Protein AF-A0A063YXI1-F1 (afdb_monomer)

Mean predicted aligned error: 5.81 Å

Radius of gyration: 19.7 Å; Cα contacts (8 Å, |Δi|>4): 242; chains: 1; bounding box: 47×32×58 Å

Nearest PDB structures (foldseek):
  7q4o-assembly1_A  TM=4.398E-01  e=2.517E-01  Homo sapiens
  2bnx-assembly1_A  TM=3.969E-01  e=1.218E-01  Mus musculus
  7abh-assembly1_u  TM=4.533E-01  e=1.076E+00  Homo sapiens
  2ix3-assembly1_B  TM=3.726E-01  e=2.667E+00  Saccharomyces cerevisiae
  7wu0-assembly1_w  TM=3.226E-01  e=6.611E+00  Homo sapiens

Structure (mmCIF, N/CA/C/O backbone):
data_AF-A0A063YXI1-F1
#
_entry.id   AF-A0A063YXI1-F1
#
loop_
_atom_site.group_PDB
_atom_site.id
_atom_site.type_symbol
_atom_site.label_atom_id
_atom_site.label_alt_id
_atom_site.label_comp_id
_atom_site.label_asym_id
_atom_site.label_entity_id
_atom_site.label_seq_id
_atom_site.pdbx_PDB_ins_code
_atom_site.Cartn_x
_atom_site.Cartn_y
_atom_site.Cartn_z
_atom_site.occupancy
_atom_site.B_iso_or_equiv
_atom_site.auth_seq_id
_atom_site.auth_comp_id
_atom_site.auth_asym_id
_atom_site.auth_atom_id
_atom_site.pdbx_PDB_model_num
ATOM 1 N N . MET A 1 1 ? 16.625 2.548 11.119 1.00 35.16 1 MET A N 1
ATOM 2 C CA . MET A 1 1 ? 16.055 2.754 12.471 1.00 35.16 1 MET A CA 1
ATOM 3 C C . MET A 1 1 ? 14.623 2.236 12.413 1.00 35.16 1 MET A C 1
ATOM 5 O O . MET A 1 1 ? 13.884 2.772 11.607 1.00 35.16 1 MET A O 1
ATOM 9 N N . ASP A 1 2 ? 14.167 1.155 13.047 1.00 35.56 2 ASP A N 1
ATOM 10 C CA . ASP A 1 2 ? 14.637 0.363 14.192 1.00 35.56 2 ASP A CA 1
ATOM 11 C C . ASP A 1 2 ? 14.688 -1.131 13.836 1.00 35.56 2 ASP A C 1
ATOM 13 O O . ASP A 1 2 ? 13.740 -1.691 13.283 1.00 35.56 2 ASP A O 1
ATOM 17 N N . PHE A 1 3 ? 15.815 -1.774 14.145 1.00 38.94 3 PHE A N 1
ATOM 18 C CA . PHE A 1 3 ? 16.173 -3.100 13.629 1.00 38.94 3 PHE A CA 1
ATOM 19 C C . PHE A 1 3 ? 15.456 -4.265 14.345 1.00 38.94 3 PHE A C 1
ATOM 21 O O . PHE A 1 3 ? 15.459 -5.369 13.818 1.00 38.94 3 PHE A O 1
ATOM 28 N N . LEU A 1 4 ? 14.805 -4.042 15.498 1.00 49.66 4 LEU A N 1
ATOM 29 C CA . LEU A 1 4 ? 14.153 -5.084 16.317 1.00 49.66 4 LEU A CA 1
ATOM 30 C C . LEU A 1 4 ? 13.033 -4.528 17.232 1.00 49.66 4 LEU A C 1
ATOM 32 O O . LEU A 1 4 ? 12.892 -4.950 18.377 1.00 49.66 4 LEU A O 1
ATOM 36 N N . GLU A 1 5 ? 12.244 -3.541 16.802 1.00 67.62 5 GLU A N 1
ATOM 37 C CA . GLU A 1 5 ? 11.140 -3.075 17.659 1.00 67.62 5 GLU A CA 1
ATOM 38 C C . GLU A 1 5 ? 9.990 -4.099 17.644 1.00 67.62 5 GLU A C 1
ATOM 40 O O . GLU A 1 5 ? 9.325 -4.278 16.620 1.00 67.62 5 GLU A O 1
ATOM 45 N N . GLY A 1 6 ? 9.771 -4.786 18.770 1.00 79.25 6 GLY A N 1
ATOM 46 C CA . GLY A 1 6 ? 8.663 -5.731 18.943 1.00 79.25 6 GLY A CA 1
ATOM 47 C C . GLY A 1 6 ? 7.288 -5.059 18.824 1.00 79.25 6 GLY A C 1
ATOM 48 O O . GLY A 1 6 ? 7.159 -3.856 19.067 1.00 79.25 6 GLY A O 1
ATOM 49 N N . LYS A 1 7 ? 6.252 -5.840 18.470 1.00 83.19 7 LYS A N 1
ATOM 50 C CA . LYS A 1 7 ? 4.870 -5.345 18.270 1.00 83.19 7 LYS A CA 1
ATOM 51 C C . LYS A 1 7 ? 4.359 -4.530 19.466 1.00 83.19 7 LYS A C 1
ATOM 53 O O . LYS A 1 7 ? 3.758 -3.480 19.275 1.00 83.19 7 LYS A O 1
ATOM 58 N N .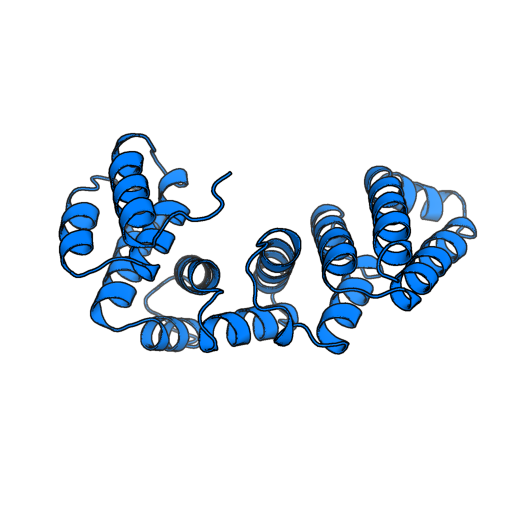 GLU A 1 8 ? 4.674 -4.952 20.689 1.00 85.00 8 GLU A N 1
ATOM 59 C CA . GLU A 1 8 ? 4.268 -4.250 21.913 1.00 85.00 8 GLU A CA 1
ATOM 60 C C . GLU A 1 8 ? 4.888 -2.845 22.035 1.00 85.00 8 GLU A C 1
ATOM 62 O O . GLU A 1 8 ? 4.199 -1.875 22.358 1.00 85.00 8 GLU A O 1
ATOM 67 N N . THR A 1 9 ? 6.184 -2.704 21.744 1.00 87.38 9 THR A N 1
ATOM 68 C CA . THR A 1 9 ? 6.875 -1.406 21.790 1.00 87.38 9 THR A CA 1
ATOM 69 C C . THR A 1 9 ? 6.345 -0.472 20.703 1.00 87.38 9 THR A C 1
ATOM 71 O O . THR A 1 9 ? 6.054 0.694 20.987 1.00 87.38 9 THR A O 1
ATOM 74 N N . GLN A 1 10 ? 6.109 -1.003 19.496 1.00 87.38 10 GLN A N 1
ATOM 75 C CA . GLN A 1 10 ? 5.476 -0.252 18.411 1.00 87.38 10 GLN A CA 1
ATOM 76 C C . GLN A 1 10 ? 4.080 0.236 18.810 1.00 87.38 10 GLN A C 1
ATOM 78 O O . GLN A 1 10 ? 3.786 1.420 18.642 1.00 87.38 10 GLN A O 1
ATOM 83 N N . LEU A 1 11 ? 3.251 -0.634 19.393 1.00 89.12 11 LEU A N 1
ATOM 84 C CA . LEU A 1 11 ? 1.906 -0.295 19.859 1.00 89.12 11 LEU A CA 1
ATOM 85 C C . LEU A 1 11 ? 1.943 0.836 20.893 1.00 89.12 11 LEU A C 1
ATOM 87 O O . LEU A 1 11 ? 1.285 1.861 20.712 1.00 89.12 11 LEU A O 1
ATOM 91 N N . LYS A 1 12 ? 2.784 0.707 21.929 1.00 89.75 12 LYS A N 1
ATOM 92 C CA . LYS A 1 12 ? 2.980 1.749 22.954 1.00 89.75 12 LYS A CA 1
ATOM 93 C C . LYS A 1 12 ? 3.406 3.083 22.337 1.00 89.75 12 LYS A C 1
ATOM 95 O O . LYS A 1 12 ? 2.897 4.140 22.715 1.00 89.75 12 LYS A O 1
ATOM 100 N N . ARG A 1 13 ? 4.322 3.053 21.364 1.00 90.38 13 ARG A N 1
ATOM 101 C CA . ARG A 1 13 ? 4.784 4.253 20.657 1.00 90.38 13 ARG A CA 1
ATOM 102 C C . ARG A 1 13 ? 3.666 4.901 19.842 1.00 90.38 13 ARG A C 1
ATOM 104 O O . ARG A 1 13 ? 3.534 6.122 19.901 1.00 90.38 13 ARG A O 1
ATOM 111 N N . LYS A 1 14 ? 2.878 4.111 19.108 1.00 91.81 14 LYS A N 1
ATOM 112 C CA . LYS A 1 14 ? 1.755 4.602 18.296 1.00 91.81 14 LYS A CA 1
ATOM 113 C C . LYS A 1 14 ? 0.672 5.227 19.166 1.00 91.81 14 LYS A C 1
ATOM 115 O O . LYS A 1 14 ? 0.307 6.369 18.911 1.00 91.81 14 LYS A O 1
ATOM 120 N N . ILE A 1 15 ? 0.282 4.569 20.258 1.00 90.25 15 ILE A N 1
ATOM 121 C CA . ILE A 1 15 ? -0.668 5.118 21.240 1.00 90.25 15 ILE A CA 1
ATOM 122 C C . ILE A 1 15 ? -0.172 6.463 21.791 1.00 90.25 15 ILE A C 1
ATOM 124 O O . ILE A 1 15 ? -0.908 7.446 21.790 1.00 90.25 15 ILE A O 1
ATOM 128 N N . ARG A 1 16 ? 1.104 6.556 22.190 1.00 88.56 16 ARG A N 1
ATOM 129 C CA . ARG A 1 16 ? 1.694 7.810 22.690 1.00 88.56 16 ARG A CA 1
ATOM 130 C C . ARG A 1 16 ? 1.702 8.934 21.647 1.00 88.56 16 ARG A C 1
ATOM 132 O O . ARG A 1 16 ? 1.704 10.104 22.018 1.00 88.56 16 ARG A O 1
ATOM 139 N N . ASN A 1 17 ? 1.772 8.603 20.361 1.00 87.94 17 ASN A N 1
ATOM 140 C CA . ASN A 1 17 ? 1.798 9.592 19.286 1.00 87.94 17 ASN A CA 1
ATOM 141 C C . ASN A 1 17 ? 0.406 10.128 18.933 1.00 87.94 17 ASN A C 1
ATOM 143 O O . ASN A 1 17 ? 0.332 11.223 18.379 1.00 87.94 17 ASN A O 1
ATOM 147 N N . LEU A 1 18 ? -0.673 9.421 19.293 1.00 88.25 18 LEU A N 1
ATOM 148 C CA . LEU A 1 18 ? -2.046 9.875 19.045 1.00 88.25 18 LEU A CA 1
ATOM 149 C C . LEU A 1 18 ? -2.320 11.253 19.660 1.00 88.25 18 LEU A C 1
ATOM 151 O O . LEU A 1 18 ? -2.967 12.082 19.037 1.00 88.25 18 LEU A O 1
ATOM 155 N N . SER A 1 19 ? -1.774 11.543 20.845 1.00 83.88 19 SER A N 1
ATOM 156 C CA . SER A 1 19 ? -1.950 12.847 21.504 1.00 83.88 19 SER A CA 1
ATOM 157 C C . SER A 1 19 ? -1.112 13.981 20.902 1.00 83.88 19 SER A C 1
ATOM 159 O O . SER A 1 19 ? -1.273 15.133 21.294 1.00 83.88 19 SER A O 1
ATOM 161 N N . LYS A 1 20 ? -0.194 13.671 19.978 1.00 85.75 20 LYS A N 1
ATOM 162 C CA . LYS A 1 20 ? 0.743 14.634 19.373 1.00 85.75 20 LYS A CA 1
ATOM 163 C C . LYS A 1 20 ? 0.375 15.028 17.947 1.00 85.75 20 LYS A C 1
ATOM 165 O O . LYS A 1 20 ? 1.052 15.870 17.364 1.00 85.75 20 LYS A O 1
ATOM 170 N N . LYS A 1 21 ? -0.635 14.382 17.373 1.00 86.19 21 LYS A N 1
ATOM 171 C CA . LYS A 1 21 ? -1.063 14.549 15.986 1.00 86.19 21 LYS A CA 1
ATOM 172 C C . LYS A 1 21 ? -2.505 15.036 15.944 1.00 86.19 21 LYS A C 1
ATOM 174 O O . LYS A 1 21 ? -3.260 14.837 16.892 1.00 86.19 21 LYS A O 1
ATOM 179 N N . SER A 1 22 ? -2.889 15.656 14.838 1.00 83.38 22 SER A N 1
ATOM 180 C CA . SER A 1 22 ? -4.249 16.139 14.610 1.00 83.38 22 SER A CA 1
ATOM 181 C C . SER A 1 22 ? -4.672 15.895 13.162 1.00 83.38 22 SER A C 1
ATOM 183 O O . SER A 1 22 ? -3.841 15.680 12.281 1.00 83.38 22 SER A O 1
ATOM 185 N N . GLY A 1 23 ? -5.984 15.888 12.919 1.00 87.06 23 GLY A N 1
ATOM 186 C CA . GLY A 1 23 ? -6.533 15.673 11.581 1.00 87.06 23 GLY A CA 1
ATOM 187 C C . GLY A 1 23 ? -6.137 14.323 10.975 1.00 87.06 23 GLY A C 1
ATOM 188 O O . GLY A 1 23 ? -6.065 13.307 11.666 1.00 87.06 23 GLY A O 1
ATOM 189 N N . THR A 1 24 ? -5.887 14.312 9.667 1.00 87.88 24 THR A N 1
ATOM 190 C CA . THR A 1 24 ? -5.616 13.095 8.884 1.00 87.88 24 THR A CA 1
ATOM 191 C C . THR A 1 24 ? -4.293 12.414 9.233 1.00 87.88 24 THR A C 1
ATOM 193 O O . THR A 1 24 ? -4.135 11.229 8.951 1.00 87.88 24 THR A O 1
ATOM 196 N N . ASP A 1 25 ? -3.372 13.097 9.918 1.00 88.31 25 ASP A N 1
ATOM 197 C CA . ASP A 1 25 ? -2.074 12.532 10.321 1.00 88.31 25 ASP A CA 1
ATOM 198 C C . ASP A 1 25 ? -2.205 11.365 11.318 1.00 88.31 25 ASP A C 1
ATOM 200 O O . ASP A 1 25 ? -1.260 10.589 11.525 1.00 88.31 25 ASP A O 1
ATOM 204 N N . LEU A 1 26 ? -3.380 11.238 11.946 1.00 92.19 26 LEU A N 1
ATOM 205 C CA . LEU A 1 26 ? -3.736 10.157 12.862 1.00 92.19 26 LEU A CA 1
ATOM 206 C C . LEU A 1 26 ? -4.048 8.834 12.148 1.00 92.19 26 LEU A C 1
ATOM 208 O O . LEU A 1 26 ? -3.881 7.780 12.759 1.00 92.19 26 LEU A O 1
ATOM 212 N N . ILE A 1 27 ? -4.482 8.868 10.883 1.00 95.00 27 ILE A N 1
ATOM 213 C CA . ILE A 1 27 ? -5.070 7.717 10.175 1.00 95.00 27 ILE A CA 1
ATOM 214 C C . ILE A 1 27 ? -4.111 6.521 10.145 1.00 95.00 27 ILE A C 1
ATOM 216 O O . ILE A 1 27 ? -4.470 5.444 10.619 1.00 95.00 27 ILE A O 1
ATOM 220 N N . ALA A 1 28 ? -2.868 6.729 9.708 1.00 93.31 28 ALA A N 1
ATOM 221 C CA . ALA A 1 28 ? -1.867 5.663 9.631 1.00 93.31 28 ALA A CA 1
ATOM 222 C C . ALA A 1 28 ? -1.507 5.081 11.013 1.00 93.31 28 ALA A C 1
ATOM 224 O O . ALA A 1 28 ? -1.287 3.879 11.164 1.00 93.31 28 ALA A O 1
ATOM 225 N N . ASP A 1 29 ? -1.466 5.915 12.062 1.00 94.62 29 ASP A N 1
ATOM 226 C CA . ASP A 1 29 ? -1.201 5.427 13.420 1.00 94.62 29 ASP A CA 1
ATOM 227 C C . ASP A 1 29 ? -2.386 4.612 13.957 1.00 94.62 29 ASP A C 1
ATOM 229 O O . ASP A 1 29 ? -2.166 3.580 14.587 1.00 94.62 29 ASP A O 1
ATOM 233 N N . ILE A 1 30 ? -3.624 5.023 13.664 1.00 97.19 30 ILE A N 1
ATOM 234 C CA . ILE A 1 30 ? -4.842 4.291 14.034 1.00 97.19 30 ILE A CA 1
ATOM 235 C C . ILE A 1 30 ? -4.933 2.959 13.278 1.00 97.19 30 ILE A C 1
ATOM 237 O O . ILE A 1 30 ? -5.217 1.937 13.897 1.00 97.19 30 ILE A O 1
ATOM 241 N N . ALA A 1 31 ? -4.650 2.936 11.972 1.00 97.06 31 ALA A N 1
ATOM 242 C CA . ALA A 1 31 ? -4.626 1.709 11.174 1.00 97.06 31 ALA A CA 1
ATOM 243 C C . ALA A 1 31 ? -3.562 0.721 11.679 1.00 97.06 31 ALA A C 1
ATOM 245 O O . ALA A 1 31 ? -3.844 -0.464 11.865 1.00 97.06 31 ALA A O 1
ATOM 246 N N . MET A 1 32 ? -2.364 1.222 12.006 1.00 95.31 32 MET A N 1
ATOM 247 C CA . MET A 1 32 ? -1.321 0.408 12.630 1.00 95.31 32 MET A CA 1
ATOM 248 C C . MET A 1 32 ? -1.780 -0.157 13.980 1.00 95.31 32 MET A C 1
ATOM 250 O O . MET A 1 32 ? -1.571 -1.337 14.245 1.00 95.31 32 MET A O 1
ATOM 254 N N . ILE A 1 33 ? -2.430 0.653 14.826 1.00 96.31 33 ILE A N 1
ATOM 255 C CA . ILE A 1 33 ? -3.011 0.178 16.092 1.00 96.31 33 ILE A CA 1
ATOM 256 C C . ILE A 1 33 ? -4.070 -0.899 15.835 1.00 96.31 33 ILE A C 1
ATOM 258 O O . ILE A 1 33 ? -4.075 -1.892 16.547 1.00 96.31 33 ILE A O 1
ATOM 262 N N . GLY A 1 34 ? -4.917 -0.755 14.813 1.00 96.81 34 GLY A N 1
ATOM 263 C CA . GLY A 1 34 ? -5.873 -1.794 14.413 1.00 96.81 34 GLY A CA 1
ATOM 264 C C . GLY A 1 34 ? -5.205 -3.130 14.071 1.00 96.81 34 GLY A C 1
ATOM 265 O O . GLY A 1 34 ? -5.723 -4.190 14.405 1.00 96.81 34 GLY A O 1
ATOM 266 N N . THR A 1 35 ? -4.017 -3.069 13.467 1.00 95.50 35 THR A N 1
ATOM 267 C CA . THR A 1 35 ? -3.251 -4.242 13.024 1.00 95.50 35 THR A CA 1
ATOM 268 C C . THR A 1 35 ? -2.550 -4.979 14.170 1.00 95.50 35 THR A C 1
ATOM 270 O O . THR A 1 35 ? -2.496 -6.207 14.180 1.00 95.50 35 THR A O 1
ATOM 273 N N . ILE A 1 36 ? -1.955 -4.247 15.120 1.00 93.44 36 ILE A N 1
ATOM 274 C CA . ILE A 1 36 ? -1.105 -4.832 16.180 1.00 93.44 36 ILE A CA 1
ATOM 275 C C . ILE A 1 36 ? -1.716 -4.749 17.583 1.00 93.44 36 ILE A C 1
ATOM 277 O O . ILE A 1 36 ? -1.105 -5.221 18.542 1.00 93.44 36 ILE A O 1
ATOM 281 N N . GLY A 1 37 ? -2.857 -4.078 17.712 1.00 90.81 37 GLY A N 1
ATOM 282 C CA . GLY A 1 37 ? -3.517 -3.776 18.971 1.00 90.81 37 GLY A CA 1
ATOM 283 C C . GLY A 1 37 ? -4.277 -4.958 19.553 1.00 90.81 37 GLY A C 1
ATOM 284 O O . GLY A 1 37 ? -4.689 -5.881 18.857 1.00 90.81 37 GLY A O 1
ATOM 285 N N . ASP A 1 38 ? -4.477 -4.891 20.863 1.00 90.19 38 ASP A N 1
ATOM 286 C CA . ASP A 1 38 ? -5.334 -5.783 21.630 1.00 90.19 38 ASP A CA 1
ATOM 287 C C . ASP A 1 38 ? -6.610 -5.046 22.079 1.00 90.19 38 ASP A C 1
ATOM 289 O O . ASP A 1 38 ? -6.829 -3.867 21.783 1.00 90.19 38 ASP A O 1
ATOM 293 N N . TYR A 1 39 ? -7.452 -5.717 22.866 1.00 91.75 39 TYR A N 1
ATOM 294 C CA . TYR A 1 39 ? -8.651 -5.103 23.441 1.00 91.75 39 TYR A CA 1
ATOM 295 C C . TYR A 1 39 ? -8.362 -3.865 24.312 1.00 91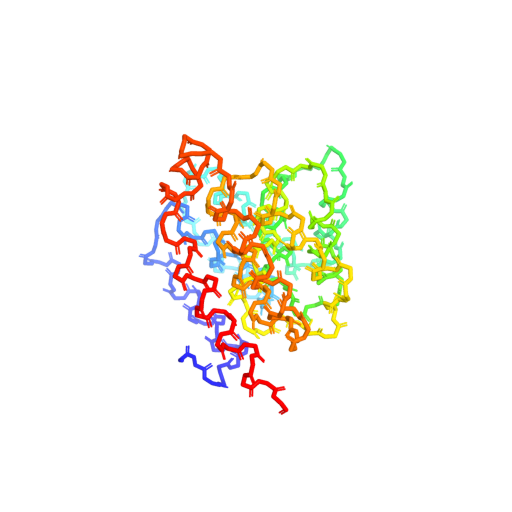.75 39 TYR A C 1
ATOM 297 O O . TYR A 1 39 ? -9.239 -3.011 24.453 1.00 91.75 39 TYR A O 1
ATOM 305 N N . ASN A 1 40 ? -7.158 -3.714 24.878 1.00 92.31 40 ASN A N 1
ATOM 306 C CA . ASN A 1 40 ? -6.806 -2.509 25.632 1.00 92.31 40 ASN A CA 1
ATOM 307 C C . ASN A 1 40 ? -6.613 -1.307 24.703 1.00 92.31 40 ASN A C 1
ATOM 309 O O . ASN A 1 40 ? -7.004 -0.195 25.061 1.00 92.31 40 ASN A O 1
ATOM 313 N N . ALA A 1 41 ? -6.083 -1.522 23.497 1.00 94.00 41 ALA A N 1
ATOM 314 C CA . ALA A 1 41 ? -5.913 -0.468 22.504 1.00 94.00 41 ALA A CA 1
ATOM 315 C C . ALA A 1 41 ? -7.246 0.186 22.094 1.00 94.00 41 ALA A C 1
ATOM 317 O O . ALA A 1 41 ? -7.272 1.384 21.812 1.00 94.00 41 ALA A O 1
ATOM 318 N N . ILE A 1 42 ? -8.367 -0.546 22.149 1.00 95.69 42 ILE A N 1
ATOM 319 C CA . ILE A 1 42 ? -9.711 0.007 21.897 1.00 95.69 42 ILE A CA 1
ATOM 320 C C . ILE A 1 42 ? -10.009 1.179 22.838 1.00 95.69 42 ILE A C 1
ATOM 322 O O . ILE A 1 42 ? -10.481 2.220 22.381 1.00 95.69 42 ILE A O 1
ATOM 326 N N . ARG A 1 43 ? -9.661 1.051 24.126 1.00 93.69 43 ARG A N 1
ATOM 327 C CA . ARG A 1 43 ? -9.874 2.116 25.119 1.00 93.69 43 ARG A CA 1
ATOM 328 C C . ARG A 1 43 ? -9.050 3.359 24.815 1.00 93.69 43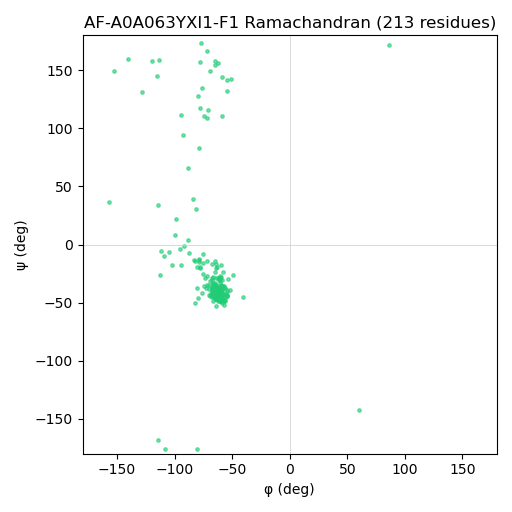 ARG A C 1
ATOM 330 O O . ARG A 1 43 ? -9.487 4.464 25.109 1.00 93.69 43 ARG A O 1
ATOM 337 N N . GLU A 1 44 ? -7.857 3.197 24.251 1.00 94.50 44 GLU A N 1
ATOM 338 C CA . GLU A 1 44 ? -7.032 4.332 23.831 1.00 94.50 44 GLU A CA 1
ATOM 339 C C . GLU A 1 44 ? -7.603 5.002 22.576 1.00 94.50 44 GLU A C 1
ATOM 341 O O . GLU A 1 44 ? -7.626 6.228 22.496 1.00 94.50 44 GLU A O 1
ATOM 346 N N . LEU A 1 45 ? -8.150 4.218 21.641 1.00 94.94 45 LEU A N 1
ATOM 347 C CA . LEU A 1 45 ? -8.862 4.746 20.477 1.00 94.94 45 LEU A CA 1
ATOM 348 C C . LEU A 1 45 ? -10.146 5.502 20.868 1.00 94.94 45 LEU A C 1
ATOM 350 O O . LEU A 1 45 ? -10.479 6.495 20.229 1.00 94.94 45 LEU A O 1
ATOM 354 N N . ASP A 1 46 ? -10.858 5.071 21.915 1.00 94.25 46 ASP A N 1
ATOM 355 C CA . ASP A 1 46 ? -12.043 5.766 22.451 1.00 94.25 46 ASP A CA 1
ATOM 356 C C . ASP A 1 46 ? -11.732 7.151 23.040 1.00 94.25 46 ASP A C 1
ATOM 358 O O . ASP A 1 46 ? -12.614 8.005 23.097 1.00 94.25 46 ASP A O 1
ATOM 362 N N . LYS A 1 47 ? -10.487 7.401 23.464 1.00 93.12 47 LYS A N 1
ATOM 363 C CA . LYS A 1 47 ? -10.074 8.700 24.023 1.00 93.12 47 LYS A CA 1
ATOM 364 C C . LYS A 1 47 ? -9.810 9.760 22.955 1.00 93.12 47 LYS A C 1
ATOM 366 O O . LYS A 1 47 ? -9.640 10.930 23.300 1.00 93.12 47 LYS A O 1
ATOM 371 N N . ILE A 1 48 ? -9.728 9.379 21.679 1.00 91.19 48 ILE A N 1
ATOM 372 C CA . ILE A 1 48 ? -9.467 10.320 20.589 1.00 91.19 48 ILE A CA 1
ATOM 373 C C . ILE A 1 48 ? -10.721 11.170 20.368 1.00 91.19 48 ILE A C 1
ATOM 375 O O . ILE A 1 48 ? -11.723 10.694 19.839 1.00 91.19 48 ILE A O 1
ATOM 379 N N . ASN A 1 49 ? -10.649 12.445 20.745 1.00 89.00 49 ASN A N 1
ATOM 380 C CA . ASN A 1 49 ? -11.714 13.409 20.495 1.00 89.00 49 ASN A CA 1
ATOM 381 C C . ASN A 1 49 ? -11.440 14.172 19.192 1.00 89.00 49 ASN A C 1
ATOM 383 O O . ASN A 1 49 ? -10.488 14.948 19.111 1.00 89.00 49 ASN A O 1
ATOM 387 N N . THR A 1 50 ? -12.254 13.937 18.166 1.00 90.56 50 THR A N 1
ATOM 388 C CA . THR A 1 50 ? -12.145 14.607 16.865 1.00 90.56 50 THR A CA 1
ATOM 389 C C . THR A 1 50 ? -13.501 14.663 16.167 1.00 90.56 50 THR A C 1
ATOM 391 O 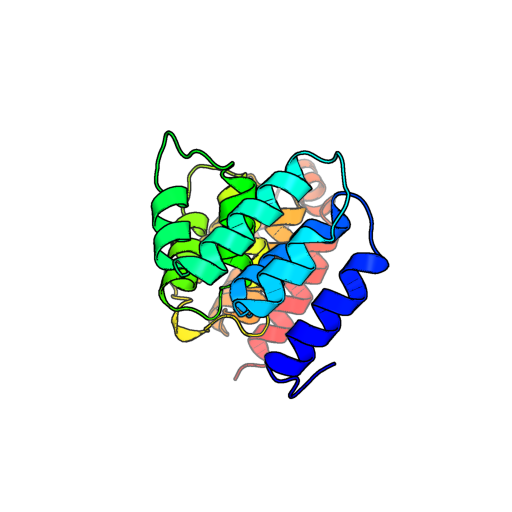O . THR A 1 50 ? -14.332 13.771 16.324 1.00 90.56 50 THR A O 1
ATOM 394 N N . ASP A 1 51 ? -13.714 15.706 15.375 1.00 92.31 51 ASP A N 1
ATOM 395 C CA . ASP A 1 51 ? -14.852 15.890 14.471 1.00 92.31 51 ASP A CA 1
ATOM 396 C C . ASP A 1 51 ? -14.539 15.450 13.026 1.00 92.31 51 ASP A C 1
ATOM 398 O O . ASP A 1 51 ? -15.423 15.437 12.163 1.00 92.31 51 ASP A O 1
ATOM 402 N N . ASN A 1 52 ? -13.293 15.050 12.748 1.00 95.50 52 ASN A N 1
ATOM 403 C CA . ASN A 1 52 ? -12.873 14.625 11.422 1.00 95.50 52 ASN A CA 1
ATOM 404 C C . ASN A 1 52 ? -13.488 13.261 11.068 1.00 95.50 52 ASN A C 1
ATOM 406 O O . ASN A 1 52 ? -13.175 12.236 11.675 1.00 95.50 52 ASN A O 1
ATOM 410 N N . LYS A 1 53 ? -14.337 13.246 10.035 1.00 95.75 53 LYS A N 1
ATOM 411 C CA . LYS A 1 53 ? -15.079 12.051 9.605 1.00 95.75 53 LYS A CA 1
ATOM 412 C C . LYS A 1 53 ? -14.180 10.894 9.167 1.00 95.75 53 LYS A C 1
ATOM 414 O O . LYS A 1 53 ? -14.503 9.756 9.488 1.00 95.75 53 LYS A O 1
ATOM 419 N N . GLU A 1 54 ? -13.068 11.170 8.486 1.00 96.50 54 GLU A N 1
ATOM 420 C CA . GLU A 1 54 ? -12.133 10.128 8.040 1.00 96.50 54 GLU A CA 1
ATOM 421 C C . GLU A 1 54 ? -11.428 9.481 9.234 1.00 96.50 54 GLU A C 1
ATOM 423 O O . GLU A 1 54 ? -11.320 8.260 9.312 1.00 96.50 54 GLU A O 1
ATOM 428 N N . VAL A 1 55 ? -11.018 10.289 10.216 1.00 96.50 55 VAL A N 1
ATOM 429 C CA . VAL A 1 55 ? -10.404 9.778 11.450 1.00 96.50 55 VAL A CA 1
ATOM 430 C C . VAL A 1 55 ? -11.412 8.952 12.248 1.00 96.50 55 VAL A C 1
ATOM 432 O O . VAL A 1 55 ? -11.095 7.847 12.685 1.00 96.50 55 VAL A O 1
ATOM 435 N N . LEU A 1 56 ? -12.644 9.447 12.402 1.00 96.88 56 LEU A N 1
ATOM 436 C CA . LEU A 1 56 ? -13.721 8.718 13.078 1.00 96.88 56 LEU A CA 1
ATOM 437 C C . LEU A 1 56 ? -14.032 7.381 12.398 1.00 96.88 56 LEU A C 1
ATOM 439 O O . LEU A 1 56 ? -14.298 6.389 13.078 1.00 96.88 56 LEU A O 1
ATOM 443 N N . GLU A 1 57 ? -14.011 7.338 11.069 1.00 98.06 57 GLU A N 1
ATOM 444 C CA . GLU A 1 57 ? -14.193 6.103 10.317 1.00 98.06 57 GLU A CA 1
ATOM 445 C C . GLU A 1 57 ? -13.016 5.142 10.509 1.00 98.06 57 GLU A C 1
ATOM 447 O O . GLU A 1 57 ? -13.242 3.974 10.833 1.00 98.06 57 GLU A O 1
ATOM 452 N N . GLN A 1 58 ? -11.775 5.630 10.429 1.00 98.31 58 GLN A N 1
ATOM 453 C CA . GLN A 1 58 ? -10.594 4.798 10.660 1.00 98.31 58 GLN A CA 1
ATOM 454 C C . GLN A 1 58 ? -10.572 4.210 12.076 1.00 98.31 58 GLN A C 1
ATOM 456 O O . GLN A 1 58 ? -10.193 3.054 12.251 1.00 98.31 58 GLN A O 1
ATOM 461 N N . ILE A 1 59 ? -11.031 4.956 13.091 1.00 97.81 59 ILE A N 1
ATOM 462 C CA . ILE A 1 59 ? -11.196 4.439 14.460 1.00 97.81 59 ILE A CA 1
ATOM 463 C C . ILE A 1 59 ? -12.154 3.244 14.473 1.00 97.81 59 ILE A C 1
ATOM 465 O O . ILE A 1 59 ? -11.881 2.246 15.141 1.00 97.81 59 ILE A O 1
ATOM 469 N N . LYS A 1 60 ? -13.273 3.318 13.741 1.00 98.19 60 LYS A N 1
ATOM 470 C CA . LYS A 1 60 ? -14.235 2.209 13.660 1.00 98.19 60 LYS A CA 1
ATOM 471 C C . LYS A 1 60 ? -13.636 0.998 12.946 1.00 98.19 60 LYS A C 1
ATOM 473 O O . LYS A 1 60 ? -13.816 -0.113 13.436 1.00 98.19 60 LYS A O 1
ATOM 478 N N . VAL A 1 61 ? -12.910 1.204 11.845 1.00 98.56 61 VAL A N 1
ATOM 479 C CA . VAL A 1 61 ? -12.227 0.126 11.108 1.00 98.56 61 VAL A CA 1
ATOM 480 C C . VAL A 1 61 ? -11.146 -0.532 11.969 1.00 98.56 61 VAL A C 1
ATOM 482 O O . VAL A 1 61 ? -11.104 -1.754 12.062 1.00 98.56 61 VAL A O 1
ATOM 485 N N . ALA A 1 62 ? -10.324 0.248 12.676 1.00 98.38 62 ALA A N 1
ATOM 486 C CA . ALA A 1 62 ? -9.296 -0.288 13.568 1.00 98.38 62 ALA A CA 1
ATOM 487 C C . ALA A 1 62 ? -9.900 -1.114 14.714 1.00 98.38 62 ALA A C 1
ATOM 489 O O . ALA A 1 62 ? -9.414 -2.200 15.015 1.00 98.38 62 ALA A O 1
ATOM 490 N N . LYS A 1 63 ? -10.996 -0.643 15.323 1.00 98.44 63 LYS A N 1
ATOM 491 C CA . LYS A 1 63 ? -11.724 -1.419 16.341 1.00 98.44 63 LYS A CA 1
ATOM 492 C C . LYS A 1 63 ? -12.309 -2.704 15.765 1.00 98.44 63 LYS A C 1
ATOM 494 O O . LYS A 1 63 ? -12.198 -3.743 16.407 1.00 98.44 63 LYS A O 1
ATOM 499 N N . LEU A 1 64 ? -12.900 -2.648 14.569 1.00 98.25 64 LEU A N 1
ATOM 500 C CA . LEU A 1 64 ? -13.403 -3.836 13.881 1.00 98.25 64 LEU A CA 1
ATOM 501 C C . LEU A 1 64 ? -12.278 -4.854 13.662 1.00 98.25 64 LEU A C 1
ATOM 503 O O . LEU A 1 64 ? -12.468 -6.026 13.960 1.00 98.25 64 LEU A O 1
ATOM 507 N N . GLN A 1 65 ? -11.100 -4.404 13.229 1.00 98.31 65 GLN A N 1
ATOM 508 C CA . GLN A 1 65 ? -9.947 -5.276 13.019 1.00 98.31 65 GLN A CA 1
ATOM 509 C C . GLN A 1 65 ? -9.459 -5.920 14.324 1.00 98.31 65 GLN A C 1
ATOM 511 O O . GLN A 1 65 ? -9.205 -7.121 14.345 1.00 98.31 65 GLN A O 1
ATOM 516 N N . ILE A 1 66 ? -9.386 -5.160 15.422 1.00 97.81 66 ILE A N 1
ATOM 517 C CA . ILE A 1 66 ? -8.989 -5.690 16.739 1.00 97.81 66 ILE A CA 1
ATOM 518 C C . ILE A 1 66 ? -9.988 -6.747 17.237 1.00 97.81 66 ILE A C 1
ATOM 520 O O . ILE A 1 66 ? -9.586 -7.750 17.824 1.00 97.81 66 ILE A O 1
ATOM 524 N N . ILE A 1 67 ? -11.291 -6.524 17.032 1.00 97.75 67 ILE A N 1
ATOM 525 C CA . ILE A 1 67 ? -12.353 -7.402 17.550 1.00 97.75 67 ILE A CA 1
ATOM 526 C C . ILE A 1 67 ? -12.529 -8.649 16.675 1.00 97.75 67 ILE A C 1
ATOM 528 O O . ILE A 1 67 ? -12.675 -9.752 17.200 1.00 97.75 67 ILE A O 1
ATOM 532 N N . CYS A 1 68 ? -12.564 -8.470 15.354 1.00 96.94 68 CYS A N 1
ATOM 533 C CA . CYS A 1 68 ? -12.987 -9.492 14.395 1.00 96.94 68 CYS A CA 1
ATOM 534 C C . CYS A 1 68 ? -11.847 -10.068 13.548 1.00 96.94 68 CYS A C 1
ATOM 536 O O . CYS A 1 68 ? -12.067 -11.058 12.855 1.00 96.94 68 CYS A O 1
ATOM 538 N N . GLY A 1 69 ? -10.653 -9.479 13.594 1.00 96.69 69 GLY A N 1
ATOM 539 C CA . GLY A 1 69 ? -9.524 -9.875 12.759 1.00 96.69 69 GLY A CA 1
ATOM 540 C C . GLY A 1 69 ? -9.505 -9.197 11.387 1.00 96.69 69 GLY A C 1
ATOM 541 O O . GLY A 1 69 ? -10.433 -8.491 10.978 1.00 96.69 69 GLY A O 1
ATOM 542 N N . LEU A 1 70 ? -8.401 -9.406 10.669 1.00 97.62 70 LEU A N 1
ATOM 543 C CA . LEU A 1 70 ? -8.160 -8.836 9.342 1.00 97.62 70 LEU A CA 1
ATOM 544 C C . LEU A 1 70 ? -9.108 -9.421 8.284 1.00 97.62 70 LEU A C 1
ATOM 546 O O . LEU A 1 70 ? -9.466 -8.737 7.327 1.00 97.62 70 LEU A O 1
ATOM 550 N N . GLU A 1 71 ? -9.534 -10.669 8.447 1.00 96.94 71 GLU A N 1
ATOM 551 C CA . GLU A 1 71 ? -10.416 -11.366 7.515 1.00 96.94 71 GLU A CA 1
ATOM 552 C C . GLU A 1 71 ? -11.749 -10.630 7.346 1.00 96.94 71 GLU A C 1
ATOM 554 O O . GLU A 1 71 ? -12.245 -10.508 6.223 1.00 96.94 71 GLU A O 1
ATOM 559 N N . GLU A 1 72 ? -12.302 -10.077 8.431 1.00 97.38 72 GLU A N 1
ATOM 560 C CA . GLU A 1 72 ? -13.535 -9.290 8.353 1.00 97.38 72 GLU A CA 1
ATOM 561 C C . GLU A 1 72 ? -13.295 -7.949 7.640 1.00 97.38 72 GLU A C 1
ATOM 563 O O . GLU A 1 72 ? -14.137 -7.525 6.851 1.00 97.38 72 GLU A O 1
ATOM 568 N N . ILE A 1 73 ? -12.121 -7.325 7.808 1.00 98.44 73 ILE A N 1
ATOM 569 C CA . ILE A 1 73 ? -11.743 -6.117 7.053 1.00 98.44 73 ILE A CA 1
ATOM 570 C C . ILE A 1 73 ? -11.668 -6.412 5.554 1.00 98.44 73 ILE A C 1
ATOM 572 O O . ILE A 1 73 ? -12.230 -5.671 4.751 1.00 98.44 73 ILE A O 1
ATOM 576 N N . ILE A 1 74 ? -11.020 -7.513 5.164 1.00 98.19 74 ILE A N 1
ATOM 577 C CA . ILE A 1 74 ? -10.908 -7.926 3.757 1.00 98.19 74 ILE A CA 1
ATOM 578 C C . ILE A 1 7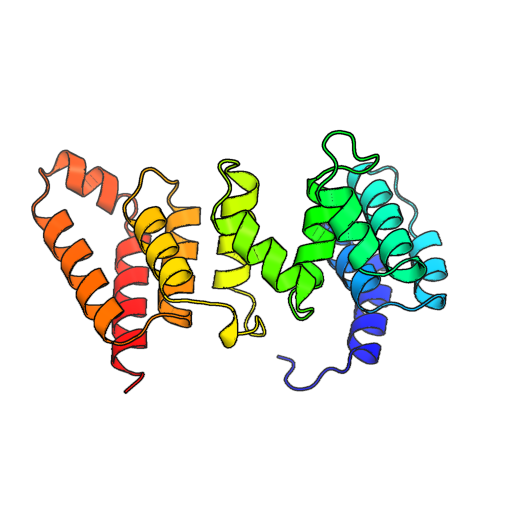4 ? -12.286 -8.249 3.171 1.00 98.19 74 ILE A C 1
ATOM 580 O O . ILE A 1 74 ? -12.571 -7.932 2.014 1.00 98.19 74 ILE A O 1
ATOM 584 N N . LYS A 1 75 ? -13.158 -8.876 3.960 1.00 97.31 75 LYS A N 1
ATOM 585 C CA . LYS A 1 75 ? -14.531 -9.166 3.553 1.00 97.31 75 LYS A CA 1
ATOM 586 C C . LYS A 1 75 ? -15.331 -7.886 3.330 1.00 97.31 75 LYS A C 1
ATOM 588 O O . LYS A 1 75 ? -15.983 -7.792 2.297 1.00 97.31 75 LYS A O 1
ATOM 593 N N . GLU A 1 76 ? -15.265 -6.910 4.236 1.00 97.94 76 GLU A N 1
ATOM 594 C CA . GLU A 1 76 ? -15.888 -5.590 4.037 1.00 97.94 76 GLU A CA 1
ATOM 595 C C . GLU A 1 76 ? -15.291 -4.861 2.824 1.00 97.94 76 GLU A C 1
ATOM 597 O O . GLU A 1 76 ? -16.032 -4.324 2.009 1.00 97.94 76 GLU A O 1
ATOM 602 N N . TYR A 1 77 ? -13.970 -4.920 2.627 1.00 97.62 77 TYR A N 1
ATOM 603 C CA . TYR A 1 77 ? -13.271 -4.284 1.500 1.00 97.62 77 TYR A CA 1
ATOM 604 C C . TYR A 1 77 ? -13.750 -4.765 0.128 1.00 97.62 77 TYR A C 1
ATOM 606 O O . TYR A 1 77 ? -13.729 -4.020 -0.852 1.00 97.62 77 TYR A O 1
ATOM 614 N N . ARG A 1 78 ? -14.192 -6.022 0.052 1.00 95.38 78 ARG A N 1
ATOM 615 C CA . ARG A 1 78 ? -14.702 -6.642 -1.176 1.00 95.38 78 ARG A CA 1
ATOM 616 C C . ARG A 1 78 ? -16.198 -6.418 -1.398 1.00 95.38 78 ARG A C 1
ATOM 618 O O . ARG A 1 78 ? -16.694 -6.792 -2.459 1.00 95.38 78 ARG A O 1
ATOM 625 N N . LYS A 1 79 ? -16.925 -5.839 -0.437 1.00 95.31 79 LYS A N 1
ATOM 626 C CA . LYS A 1 79 ? -18.355 -5.551 -0.598 1.00 95.31 79 LYS A CA 1
ATOM 627 C C . LYS A 1 79 ? -18.559 -4.275 -1.420 1.00 95.31 79 LYS A C 1
ATOM 629 O O . LYS A 1 79 ? -18.024 -3.234 -1.040 1.00 95.31 79 LYS A O 1
ATOM 634 N N . PRO A 1 80 ? -19.380 -4.314 -2.483 1.00 87.81 80 PRO A N 1
ATOM 635 C CA . PRO A 1 80 ? -19.741 -3.113 -3.240 1.00 87.81 80 PRO A CA 1
ATOM 636 C C . PRO A 1 80 ? -20.459 -2.047 -2.396 1.00 87.81 80 PRO A C 1
ATOM 638 O O . PRO A 1 80 ? -20.331 -0.858 -2.663 1.00 87.81 80 PRO A O 1
ATOM 641 N N . ASP A 1 81 ? -21.206 -2.469 -1.375 1.00 91.50 81 ASP A N 1
ATOM 642 C CA . ASP A 1 81 ? -22.056 -1.652 -0.502 1.00 91.50 81 ASP A CA 1
ATOM 643 C C . ASP A 1 81 ? -21.558 -1.635 0.955 1.00 91.50 81 ASP A C 1
ATOM 645 O O . ASP A 1 81 ? -22.342 -1.594 1.908 1.00 91.50 81 ASP A O 1
ATOM 649 N N . SER A 1 82 ? -20.235 -1.683 1.136 1.00 93.50 82 SER A N 1
ATOM 650 C CA . SER A 1 82 ? -19.599 -1.617 2.453 1.00 93.50 82 SER A CA 1
ATOM 651 C C . SER A 1 82 ? -20.092 -0.422 3.277 1.00 93.50 82 SER A C 1
ATOM 653 O O . SER A 1 82 ? -20.279 0.691 2.782 1.00 93.50 82 SER A O 1
ATOM 655 N N . ARG A 1 83 ? -20.233 -0.644 4.588 1.00 93.62 83 ARG A N 1
ATOM 656 C CA . ARG A 1 83 ? -20.547 0.421 5.558 1.00 93.62 83 ARG A CA 1
ATOM 657 C C . ARG A 1 83 ? -19.377 1.373 5.801 1.00 93.62 83 ARG A C 1
ATOM 659 O O . ARG A 1 83 ? -19.581 2.417 6.417 1.00 93.62 83 ARG A O 1
ATOM 666 N N . TYR A 1 84 ? -18.179 0.980 5.378 1.00 97.00 84 TYR A N 1
ATOM 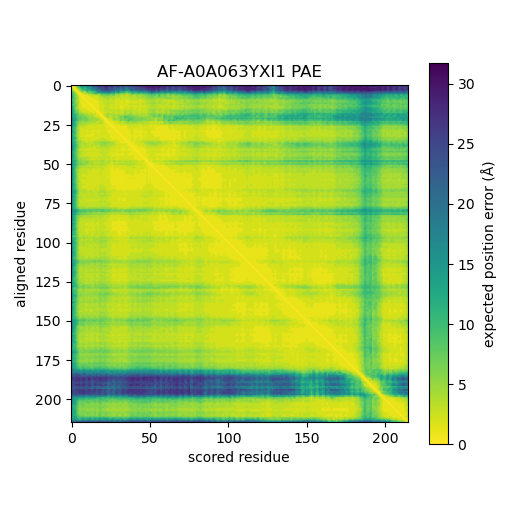667 C CA . TYR A 1 84 ? -16.946 1.739 5.519 1.00 97.00 84 TYR A CA 1
ATOM 668 C C . TYR A 1 84 ? -16.409 2.122 4.148 1.00 97.00 84 TYR A C 1
ATOM 670 O O . TYR A 1 84 ? -16.488 1.336 3.199 1.00 97.00 84 TYR A O 1
ATOM 678 N N . SER A 1 85 ? -15.803 3.299 4.062 1.00 95.44 85 SER A N 1
ATOM 679 C CA . SER A 1 85 ? -15.121 3.739 2.859 1.00 95.44 85 SER A CA 1
ATOM 680 C C . SER A 1 85 ? -14.007 2.772 2.470 1.00 95.44 85 SER A C 1
ATOM 682 O O . SER A 1 85 ? -13.279 2.218 3.301 1.00 95.44 85 SER A O 1
ATOM 684 N N . HIS A 1 86 ? -13.854 2.610 1.159 1.00 94.38 86 HIS A N 1
ATOM 685 C CA . HIS A 1 86 ? -12.792 1.807 0.569 1.00 94.38 86 HIS A CA 1
ATOM 686 C C . HIS A 1 86 ? -11.406 2.257 1.055 1.00 94.38 86 HIS A C 1
ATOM 688 O O . HIS A 1 86 ? -10.597 1.420 1.442 1.00 94.38 86 HIS A O 1
ATOM 694 N N . LYS A 1 87 ? -11.187 3.575 1.163 1.00 94.25 87 LYS A N 1
ATOM 695 C CA . LYS A 1 87 ? -9.955 4.184 1.684 1.00 94.25 87 LYS A CA 1
ATOM 696 C C . LYS A 1 87 ? -9.616 3.710 3.101 1.00 94.25 87 LYS A C 1
ATOM 698 O O . LYS A 1 87 ? -8.485 3.302 3.339 1.00 94.25 87 LYS A O 1
ATOM 703 N N . ALA A 1 88 ? -10.572 3.732 4.034 1.00 97.00 88 ALA A N 1
ATOM 704 C CA . ALA A 1 88 ? -10.310 3.347 5.424 1.00 97.00 88 ALA A CA 1
ATOM 705 C C . ALA A 1 88 ? -9.997 1.845 5.572 1.00 97.00 88 ALA A C 1
ATOM 707 O O . ALA A 1 88 ? -9.144 1.438 6.367 1.00 97.00 88 ALA A O 1
ATOM 708 N N . LEU A 1 89 ? -10.678 1.014 4.776 1.00 98.06 89 LEU A N 1
ATOM 709 C CA . LEU A 1 89 ? -10.443 -0.429 4.718 1.00 98.06 89 LEU A CA 1
ATOM 710 C C . LEU A 1 89 ? -9.099 -0.759 4.052 1.00 98.06 89 LEU A C 1
ATOM 712 O O . LEU A 1 89 ? -8.353 -1.588 4.574 1.00 98.06 89 LEU A O 1
ATOM 716 N N . ALA A 1 90 ? -8.763 -0.081 2.949 1.00 96.44 90 ALA A N 1
ATOM 717 C CA . ALA A 1 90 ? -7.462 -0.189 2.296 1.00 96.44 90 ALA A CA 1
ATOM 718 C C . ALA A 1 90 ? -6.340 0.168 3.274 1.00 96.44 90 ALA A C 1
ATOM 720 O O . ALA A 1 90 ? -5.403 -0.606 3.431 1.00 96.44 90 ALA A O 1
ATOM 721 N N . GLU A 1 91 ? -6.465 1.276 4.007 1.00 96.75 91 GLU A N 1
ATOM 722 C CA . GLU A 1 91 ? -5.461 1.693 4.988 1.00 96.75 91 GLU A CA 1
ATOM 723 C C . GLU A 1 91 ? -5.172 0.584 6.016 1.00 96.75 91 GLU A C 1
ATOM 725 O O . GLU A 1 91 ? -4.010 0.277 6.291 1.00 96.75 91 GLU A O 1
ATOM 730 N N . ALA A 1 92 ? -6.214 -0.071 6.540 1.00 97.81 92 ALA A N 1
ATOM 731 C CA . ALA A 1 92 ? -6.079 -1.181 7.484 1.00 97.81 92 ALA A CA 1
ATOM 732 C C . ALA A 1 92 ? -5.397 -2.414 6.859 1.00 97.81 92 ALA A C 1
ATOM 734 O O . ALA A 1 92 ? -4.477 -2.989 7.449 1.00 97.81 92 ALA A O 1
ATOM 735 N N . ILE A 1 93 ? -5.791 -2.792 5.638 1.00 98.19 93 ILE A N 1
ATOM 736 C CA . ILE A 1 93 ? -5.185 -3.913 4.900 1.00 98.19 93 ILE A CA 1
ATOM 737 C C . ILE A 1 93 ? -3.703 -3.638 4.624 1.00 98.19 93 ILE A C 1
ATOM 739 O O . ILE A 1 93 ? -2.855 -4.501 4.845 1.00 98.19 93 ILE A O 1
ATOM 743 N N . TYR A 1 94 ? -3.373 -2.425 4.191 1.00 96.81 94 TYR A N 1
ATOM 744 C CA . TYR A 1 94 ? -2.024 -2.044 3.783 1.00 96.81 94 TYR A CA 1
ATOM 745 C C . TYR A 1 94 ? -1.075 -1.917 4.971 1.00 96.81 94 TYR A C 1
ATOM 747 O O . TYR A 1 94 ? 0.115 -2.178 4.823 1.00 96.81 94 TYR A O 1
ATOM 755 N N . HIS A 1 95 ? -1.587 -1.601 6.162 1.00 95.69 95 HIS A N 1
ATOM 756 C CA . HIS A 1 95 ? -0.818 -1.670 7.408 1.00 95.69 95 HIS A CA 1
ATOM 757 C C . HIS A 1 95 ? -0.609 -3.103 7.912 1.00 95.69 95 HIS A C 1
ATOM 759 O O . HIS A 1 95 ? 0.311 -3.341 8.693 1.00 95.69 95 HIS A O 1
ATOM 765 N N . SER A 1 96 ? -1.388 -4.056 7.399 1.00 96.06 96 SER A N 1
ATOM 766 C CA . SER A 1 96 ? -1.312 -5.486 7.715 1.00 96.06 96 SER A CA 1
ATOM 767 C C . SER A 1 96 ? -0.542 -6.290 6.664 1.00 96.06 96 SER A C 1
ATOM 769 O O . SER A 1 96 ? -0.750 -7.492 6.535 1.00 96.06 96 SER A O 1
ATOM 771 N N . PHE A 1 97 ? 0.322 -5.649 5.868 1.00 94.50 97 PHE A N 1
ATOM 772 C CA . PHE A 1 97 ? 0.959 -6.256 4.690 1.00 94.50 97 PHE A CA 1
ATOM 773 C C . PHE A 1 97 ? 1.809 -7.509 4.974 1.00 94.50 97 PHE A C 1
ATOM 775 O O . PHE A 1 97 ? 2.168 -8.228 4.040 1.00 94.50 97 PHE A O 1
ATOM 782 N N . ASP A 1 98 ? 2.197 -7.741 6.231 1.00 89.12 98 ASP A N 1
ATOM 783 C CA . ASP A 1 98 ? 2.922 -8.932 6.678 1.00 89.12 98 ASP A CA 1
ATOM 784 C C . ASP A 1 98 ? 2.003 -10.155 6.850 1.00 89.12 98 ASP A C 1
ATOM 786 O O . ASP A 1 98 ? 2.489 -11.286 6.887 1.00 89.12 98 ASP A O 1
ATOM 790 N N . HIS A 1 99 ? 0.684 -9.949 6.889 1.00 93.94 99 HIS A N 1
ATOM 791 C CA . HIS A 1 99 ? -0.317 -11.008 6.887 1.00 93.94 99 HIS A CA 1
ATOM 792 C C . HIS A 1 99 ? -0.491 -11.602 5.474 1.00 93.94 99 HIS A C 1
ATOM 794 O O . HIS A 1 99 ? -0.627 -10.841 4.506 1.00 93.94 99 HIS A O 1
ATOM 800 N N . PRO A 1 100 ? -0.546 -12.941 5.311 1.00 93.94 100 PRO A N 1
ATOM 801 C CA . PRO A 1 100 ? -0.645 -13.574 3.991 1.00 93.94 100 PRO A CA 1
ATOM 802 C C . PRO A 1 100 ? -1.827 -13.071 3.145 1.00 93.94 100 PRO A C 1
ATOM 804 O O . PRO A 1 100 ? -1.670 -12.772 1.962 1.00 93.94 100 PRO A O 1
ATOM 807 N N . GLU A 1 101 ? -2.993 -12.915 3.754 1.00 95.56 101 GLU A N 1
ATOM 808 C CA . GLU A 1 101 ? -4.244 -12.495 3.130 1.00 95.56 101 GLU A CA 1
ATOM 809 C C . GLU A 1 101 ? -4.198 -11.026 2.700 1.00 95.56 101 GLU A C 1
ATOM 811 O O . GLU A 1 101 ? -4.565 -10.721 1.565 1.00 95.56 101 GLU A O 1
ATOM 816 N N . ALA A 1 102 ? -3.677 -10.125 3.541 1.00 97.06 102 ALA A N 1
ATOM 817 C CA . ALA A 1 102 ? -3.466 -8.729 3.149 1.00 97.06 102 ALA A CA 1
ATOM 818 C C . ALA A 1 102 ? -2.466 -8.625 1.999 1.00 97.06 102 ALA A C 1
ATOM 820 O O . ALA A 1 102 ? -2.733 -7.934 1.017 1.00 97.06 102 ALA A O 1
ATOM 821 N N . SER A 1 103 ? -1.346 -9.354 2.079 1.00 96.94 103 SER A N 1
ATOM 822 C CA . SER A 1 103 ? -0.346 -9.364 1.008 1.00 96.94 103 SER A CA 1
ATOM 823 C C . SER A 1 103 ? -0.958 -9.792 -0.330 1.00 96.94 103 SER A C 1
ATOM 825 O O . SER A 1 103 ? -0.656 -9.194 -1.359 1.00 96.94 103 SER A O 1
ATOM 827 N N . LYS A 1 104 ? -1.889 -10.757 -0.316 1.00 97.06 104 LYS A N 1
ATOM 828 C CA . LYS A 1 104 ? -2.628 -11.184 -1.506 1.00 97.06 104 LYS A CA 1
ATOM 829 C C . LYS A 1 104 ? -3.517 -10.066 -2.054 1.00 97.06 104 LYS A C 1
ATOM 831 O O . LYS A 1 104 ? -3.462 -9.809 -3.250 1.00 97.06 104 LYS A O 1
ATOM 836 N N . VAL A 1 105 ? -4.282 -9.385 -1.198 1.00 97.94 105 VAL A N 1
ATOM 837 C CA . VAL A 1 105 ? -5.148 -8.265 -1.614 1.00 97.94 105 VAL A CA 1
ATOM 838 C C . VAL A 1 105 ? -4.334 -7.116 -2.213 1.00 97.94 105 VAL A C 1
ATOM 840 O O . VAL A 1 105 ? -4.711 -6.582 -3.247 1.00 97.94 105 VAL A O 1
ATOM 843 N N . ILE A 1 106 ? -3.181 -6.779 -1.632 1.00 98.12 106 ILE A N 1
ATOM 844 C CA . ILE A 1 106 ? -2.292 -5.732 -2.162 1.00 98.12 106 ILE A CA 1
ATOM 845 C C . ILE A 1 106 ? -1.777 -6.098 -3.563 1.00 98.12 106 ILE A C 1
ATOM 847 O O . ILE A 1 106 ? -1.689 -5.239 -4.441 1.00 98.12 106 ILE A O 1
ATOM 851 N N . ILE A 1 107 ? -1.441 -7.373 -3.794 1.00 98.19 107 ILE A N 1
ATOM 852 C CA . ILE A 1 107 ? -1.064 -7.845 -5.131 1.00 98.19 107 ILE A CA 1
ATOM 853 C C . ILE A 1 107 ? -2.265 -7.808 -6.084 1.00 98.19 107 ILE A C 1
ATOM 855 O O . ILE A 1 107 ? -2.091 -7.399 -7.223 1.00 98.19 107 ILE A O 1
ATOM 859 N N . GLU A 1 108 ? -3.469 -8.182 -5.646 1.00 97.62 108 GLU A N 1
ATOM 860 C CA . GLU A 1 108 ? -4.695 -8.064 -6.455 1.00 97.62 108 GLU A CA 1
ATOM 861 C C . GLU A 1 108 ? -4.959 -6.599 -6.864 1.00 97.62 108 GLU A C 1
ATOM 863 O O . GLU A 1 108 ? -5.204 -6.320 -8.037 1.00 97.62 108 GLU A O 1
ATOM 868 N N . ASP A 1 109 ? -4.822 -5.653 -5.931 1.00 98.06 109 ASP A N 1
ATOM 869 C CA . ASP A 1 109 ? -5.025 -4.218 -6.165 1.00 98.06 109 ASP A CA 1
ATOM 870 C C . ASP A 1 109 ? -4.060 -3.630 -7.204 1.00 98.06 109 ASP A C 1
ATOM 872 O O . ASP A 1 109 ? -4.435 -2.725 -7.950 1.00 98.06 109 ASP A O 1
ATOM 876 N N . LEU A 1 110 ? -2.840 -4.169 -7.313 1.00 97.81 110 LEU A N 1
ATOM 877 C CA . LEU A 1 110 ? -1.876 -3.772 -8.344 1.00 97.81 110 LEU A CA 1
ATOM 878 C C . LEU A 1 110 ? -2.406 -4.011 -9.772 1.00 97.81 110 LEU A C 1
ATOM 880 O O . LEU A 1 110 ? -2.008 -3.310 -10.707 1.00 97.81 110 LEU A O 1
ATOM 884 N N . PHE A 1 111 ? -3.290 -4.995 -9.950 1.00 97.62 111 PHE A N 1
ATOM 885 C CA . PHE A 1 111 ? -3.913 -5.338 -11.232 1.00 97.62 111 PHE A CA 1
ATOM 886 C C . PHE A 1 111 ? -5.330 -4.773 -11.384 1.00 97.62 111 PHE A C 1
ATOM 888 O O . PHE A 1 111 ? -6.003 -5.095 -12.360 1.00 97.62 111 PHE A O 1
ATOM 895 N N . SER A 1 112 ? -5.771 -3.920 -10.458 1.00 96.25 112 SER A N 1
ATOM 896 C CA . SER A 1 112 ? -7.062 -3.245 -10.546 1.00 96.25 112 SER A CA 1
ATOM 897 C C . SER A 1 112 ? -7.139 -2.283 -11.738 1.00 96.25 112 SER A C 1
ATOM 899 O O . SER A 1 112 ? -6.134 -1.726 -12.186 1.00 96.25 112 SER A O 1
ATOM 901 N N . GLU A 1 113 ? -8.361 -2.042 -12.210 1.00 94.38 113 GLU A N 1
ATOM 902 C CA . GLU A 1 113 ? -8.679 -0.952 -13.139 1.00 94.38 113 GLU A CA 1
ATOM 903 C C . GLU A 1 113 ? -8.765 0.409 -12.420 1.00 94.38 113 GLU A C 1
ATOM 905 O O . GLU A 1 113 ? -8.608 1.461 -13.038 1.00 94.38 113 GLU A O 1
ATOM 910 N N . GLU A 1 114 ? -8.972 0.406 -11.100 1.00 94.06 114 GLU A N 1
ATOM 911 C CA . GLU A 1 114 ? -9.045 1.620 -10.285 1.00 94.06 114 GLU A CA 1
ATOM 912 C C . GLU A 1 114 ? -7.647 2.189 -10.009 1.00 94.06 114 GLU A C 1
ATOM 914 O O . GLU A 1 114 ? -6.830 1.571 -9.319 1.00 94.06 114 GLU A O 1
ATOM 919 N N . PHE A 1 115 ? -7.392 3.412 -10.486 1.00 94.06 115 PHE A N 1
ATOM 920 C CA . PHE A 1 115 ? -6.098 4.087 -10.338 1.00 94.06 115 PHE A CA 1
ATOM 921 C C . PHE A 1 115 ? -5.619 4.169 -8.880 1.00 94.06 115 PHE A C 1
ATOM 923 O O . PHE A 1 115 ? -4.457 3.877 -8.612 1.00 94.06 115 PHE A O 1
ATOM 930 N N . GLU A 1 116 ? -6.497 4.521 -7.937 1.00 92.38 116 GLU A N 1
ATOM 931 C CA . GLU A 1 116 ? -6.135 4.689 -6.519 1.00 92.38 116 GLU A CA 1
ATOM 932 C C . GLU A 1 116 ? -5.626 3.389 -5.876 1.00 92.38 116 GLU A C 1
ATOM 934 O O . GLU A 1 116 ? -4.675 3.408 -5.087 1.00 92.38 116 GLU A O 1
ATOM 939 N N . ARG A 1 117 ? -6.200 2.241 -6.258 1.00 95.50 117 ARG A N 1
ATOM 940 C CA . ARG A 1 117 ? -5.732 0.919 -5.815 1.00 95.50 117 ARG A CA 1
ATOM 941 C C . ARG A 1 117 ? -4.348 0.608 -6.364 1.00 95.50 117 ARG A C 1
ATOM 943 O O . ARG A 1 117 ? -3.449 0.264 -5.600 1.00 95.50 117 ARG A O 1
ATOM 950 N N . VAL A 1 118 ? -4.153 0.802 -7.670 1.00 97.69 118 VAL A N 1
ATOM 951 C CA . VAL A 1 118 ? -2.847 0.598 -8.314 1.00 97.69 118 VAL A CA 1
ATOM 952 C C . VAL A 1 118 ? -1.801 1.514 -7.681 1.00 97.69 118 VAL A C 1
ATOM 954 O O . VAL A 1 118 ? -0.709 1.067 -7.332 1.00 97.69 118 VAL A O 1
ATOM 957 N N . PHE A 1 119 ? -2.138 2.790 -7.484 1.00 96.56 119 PHE A N 1
ATOM 958 C CA . PHE A 1 119 ? -1.245 3.774 -6.890 1.00 96.56 119 PHE A CA 1
ATOM 959 C C . PHE A 1 119 ? -0.819 3.372 -5.477 1.00 96.56 119 PHE A C 1
ATOM 961 O O . PHE A 1 119 ? 0.377 3.368 -5.168 1.00 96.56 119 PHE A O 1
ATOM 968 N N . SER A 1 120 ? -1.779 2.986 -4.637 1.00 95.12 120 SER A N 1
ATOM 969 C CA . SER A 1 120 ? -1.517 2.553 -3.265 1.00 95.12 120 SER A CA 1
ATOM 970 C C . SER A 1 120 ? -0.634 1.305 -3.243 1.0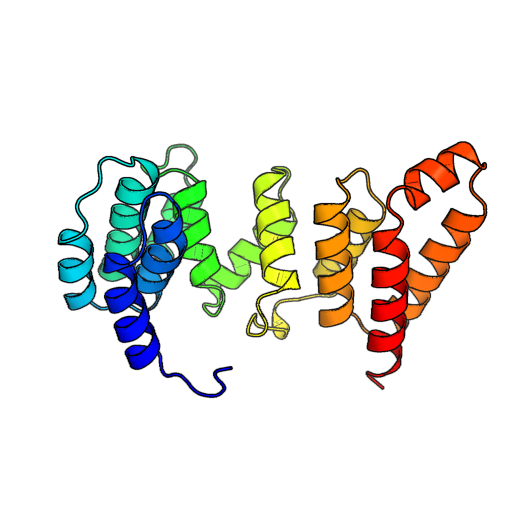0 95.12 120 SER A C 1
ATOM 972 O O . SER A 1 120 ? 0.377 1.278 -2.535 1.00 95.12 120 SER A O 1
ATOM 974 N N . ALA A 1 121 ? -0.961 0.291 -4.056 1.00 97.88 121 ALA A N 1
ATOM 975 C CA . ALA A 1 121 ? -0.224 -0.973 -4.123 1.00 97.88 121 ALA A CA 1
ATOM 976 C C . ALA A 1 121 ? 1.238 -0.763 -4.534 1.00 97.88 121 ALA A C 1
ATOM 978 O O . ALA A 1 121 ? 2.156 -1.242 -3.862 1.00 97.88 121 ALA A O 1
ATOM 979 N N . VAL A 1 122 ? 1.479 0.007 -5.600 1.00 97.94 122 VAL A N 1
ATOM 980 C CA . VAL A 1 122 ? 2.842 0.301 -6.069 1.00 97.94 122 VAL A CA 1
ATOM 981 C C . VAL A 1 122 ? 3.613 1.110 -5.030 1.00 97.94 122 VAL A C 1
ATOM 983 O O . VAL A 1 122 ? 4.785 0.823 -4.791 1.00 97.94 122 VAL A O 1
ATOM 986 N N . THR A 1 123 ? 2.970 2.085 -4.381 1.00 96.75 123 THR A N 1
ATOM 987 C CA . THR A 1 123 ? 3.597 2.892 -3.325 1.00 96.75 123 THR A CA 1
ATOM 988 C C . THR A 1 123 ? 4.052 2.009 -2.163 1.00 96.75 123 THR A C 1
ATOM 990 O O . THR A 1 123 ? 5.211 2.075 -1.752 1.00 96.75 123 THR A O 1
ATOM 993 N N . LEU A 1 124 ? 3.190 1.114 -1.673 1.00 96.62 124 LEU A N 1
ATOM 994 C CA . LEU A 1 124 ? 3.565 0.180 -0.614 1.00 96.62 124 LEU A CA 1
ATOM 995 C C . LEU A 1 124 ? 4.736 -0.716 -1.048 1.00 96.62 124 LEU A C 1
ATOM 997 O O . LEU A 1 124 ? 5.724 -0.837 -0.325 1.00 96.62 124 LEU A O 1
ATOM 1001 N N . LEU A 1 125 ? 4.665 -1.314 -2.239 1.00 97.31 125 LEU A N 1
ATOM 1002 C CA . LEU A 1 125 ? 5.704 -2.218 -2.745 1.00 97.31 125 LEU A CA 1
ATOM 1003 C C . LEU A 1 125 ? 7.048 -1.491 -2.951 1.00 97.31 125 LEU A C 1
ATOM 1005 O O . LEU A 1 125 ? 8.114 -2.049 -2.666 1.00 97.31 125 LEU A O 1
ATOM 1009 N N . ALA A 1 126 ? 7.022 -0.220 -3.353 1.00 96.19 126 ALA A N 1
ATOM 1010 C CA . ALA A 1 126 ? 8.217 0.607 -3.485 1.00 96.19 126 ALA A CA 1
ATOM 1011 C C . ALA A 1 126 ? 8.943 0.814 -2.142 1.00 96.19 126 ALA A C 1
ATOM 1013 O O . ALA A 1 126 ? 10.170 0.697 -2.091 1.00 96.19 126 ALA A O 1
ATOM 1014 N N . PHE A 1 127 ? 8.206 1.065 -1.051 1.00 94.69 127 PHE A N 1
ATOM 1015 C CA . PHE A 1 127 ? 8.790 1.570 0.202 1.00 94.69 127 PHE A CA 1
ATOM 1016 C C . PHE A 1 127 ? 8.761 0.601 1.394 1.00 94.69 127 PHE A C 1
ATOM 1018 O O . PHE A 1 127 ? 9.618 0.690 2.272 1.00 94.69 127 PHE A O 1
ATOM 1025 N N . ALA A 1 128 ? 7.822 -0.344 1.465 1.00 92.00 128 ALA A N 1
ATOM 1026 C CA . ALA A 1 128 ? 7.621 -1.168 2.659 1.00 92.00 128 ALA A CA 1
ATOM 1027 C C . ALA A 1 128 ? 8.654 -2.301 2.759 1.00 92.00 128 ALA A C 1
ATOM 1029 O O . ALA A 1 128 ? 8.371 -3.414 2.322 1.00 92.00 128 ALA A O 1
ATOM 1030 N N . GLU A 1 129 ? 9.859 -2.051 3.288 1.00 88.19 129 GLU A N 1
ATOM 1031 C CA . GLU A 1 129 ? 11.029 -2.967 3.280 1.00 88.19 129 GLU A CA 1
ATOM 1032 C C . GLU A 1 129 ? 10.759 -4.414 3.737 1.00 88.19 129 GLU A C 1
ATOM 1034 O O . GLU A 1 129 ? 11.428 -5.347 3.280 1.00 88.19 129 GLU A O 1
ATOM 1039 N N . LYS A 1 130 ? 9.742 -4.611 4.580 1.00 88.75 130 LYS A N 1
ATOM 1040 C CA . LYS A 1 130 ? 9.361 -5.912 5.144 1.00 88.75 130 LYS A CA 1
ATOM 1041 C C . LYS A 1 130 ? 8.303 -6.675 4.343 1.00 88.75 130 LYS A C 1
ATOM 1043 O O . LYS A 1 130 ? 7.958 -7.780 4.742 1.00 88.75 130 LYS A O 1
ATOM 1048 N N . PHE A 1 131 ? 7.792 -6.123 3.239 1.00 94.50 131 PHE A N 1
ATOM 1049 C CA . PHE A 1 131 ? 6.824 -6.834 2.400 1.00 94.50 131 PHE A CA 1
ATOM 1050 C C . PHE A 1 131 ? 7.369 -8.215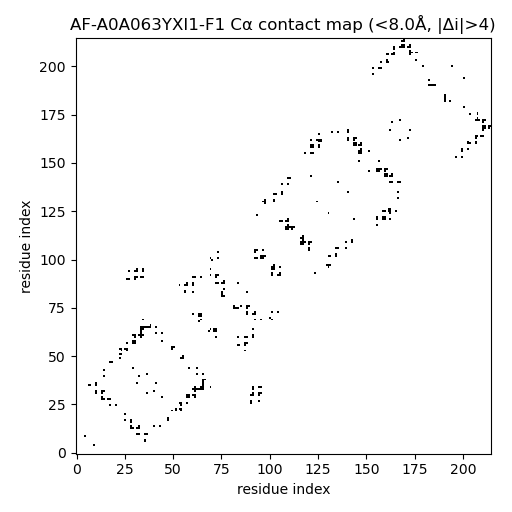 1.967 1.00 94.50 131 PHE A C 1
ATOM 1052 O O . PHE A 1 131 ? 8.516 -8.268 1.491 1.00 94.50 131 PHE A O 1
ATOM 1059 N N . PRO A 1 132 ? 6.589 -9.308 2.100 1.00 92.19 132 PRO A N 1
ATOM 1060 C CA . PRO A 1 132 ? 7.035 -10.667 1.784 1.00 92.19 132 PRO A CA 1
ATOM 1061 C C . PRO A 1 132 ? 7.483 -10.810 0.320 1.00 92.19 132 PRO A C 1
ATOM 1063 O O . PRO A 1 132 ? 6.685 -10.734 -0.614 1.00 92.19 132 PRO A O 1
ATOM 1066 N N . LYS A 1 133 ? 8.792 -10.991 0.093 1.00 91.69 133 LYS A N 1
ATOM 1067 C CA . LYS A 1 133 ? 9.366 -11.022 -1.267 1.00 91.69 133 LYS A CA 1
ATOM 1068 C C . LYS A 1 133 ? 8.901 -12.227 -2.087 1.00 91.69 133 LYS A C 1
ATOM 1070 O O . LYS A 1 133 ? 8.843 -12.117 -3.304 1.00 91.69 133 LYS A O 1
ATOM 1075 N N . ASP A 1 134 ? 8.557 -13.340 -1.440 1.00 91.25 134 ASP A N 1
ATOM 1076 C CA . ASP A 1 134 ? 8.019 -14.550 -2.078 1.00 91.25 134 ASP A CA 1
ATOM 1077 C C . ASP A 1 134 ? 6.658 -14.316 -2.752 1.00 91.25 134 ASP A C 1
ATOM 1079 O O . ASP A 1 134 ? 6.280 -15.066 -3.649 1.00 91.25 134 ASP A O 1
ATOM 1083 N N . LYS A 1 135 ? 5.938 -13.254 -2.366 1.00 92.94 135 LYS A N 1
ATOM 1084 C CA . LYS A 1 135 ? 4.662 -12.858 -2.982 1.00 92.94 135 LYS A CA 1
ATOM 1085 C C . LYS A 1 135 ? 4.836 -12.044 -4.261 1.00 92.94 135 LYS A C 1
ATOM 1087 O O . LYS A 1 135 ? 3.876 -11.872 -5.007 1.00 92.94 135 LYS A O 1
ATOM 1092 N N . VAL A 1 136 ? 6.040 -11.540 -4.531 1.00 95.88 136 VAL A N 1
ATOM 1093 C CA . VAL A 1 136 ? 6.320 -10.722 -5.713 1.00 95.88 136 VAL A CA 1
ATOM 1094 C C . VAL A 1 136 ? 6.818 -11.613 -6.846 1.00 95.88 136 VAL A C 1
ATOM 1096 O O . VAL A 1 136 ? 8.003 -11.925 -6.951 1.00 95.88 136 VAL A O 1
ATOM 1099 N N . THR A 1 137 ? 5.884 -12.036 -7.695 1.00 97.00 137 THR A N 1
ATOM 1100 C CA . THR A 1 137 ? 6.161 -12.880 -8.863 1.00 97.00 137 THR A CA 1
ATOM 1101 C C . THR A 1 137 ? 6.764 -12.078 -10.021 1.00 97.00 137 THR A C 1
ATOM 1103 O O . THR A 1 137 ? 6.827 -10.846 -10.005 1.00 97.00 137 THR A O 1
ATOM 1106 N N . ARG A 1 138 ? 7.184 -12.775 -11.085 1.00 96.62 138 ARG A N 1
ATOM 1107 C CA . ARG A 1 138 ? 7.623 -12.118 -12.325 1.00 96.62 138 ARG A CA 1
ATOM 1108 C C . ARG A 1 138 ? 6.531 -11.276 -12.978 1.00 96.62 138 ARG A C 1
ATOM 1110 O O . ARG A 1 138 ? 6.864 -10.230 -13.526 1.00 96.62 138 ARG A O 1
ATOM 1117 N N . ASP A 1 139 ? 5.267 -11.673 -12.869 1.00 97.81 139 ASP A N 1
ATOM 1118 C CA . ASP A 1 139 ? 4.141 -10.904 -13.412 1.00 97.81 139 ASP A CA 1
ATOM 1119 C C . ASP A 1 139 ? 3.956 -9.579 -12.675 1.00 97.81 139 ASP A C 1
ATOM 1121 O O . ASP A 1 139 ? 3.735 -8.549 -13.305 1.00 97.81 139 ASP A O 1
ATOM 1125 N N . VAL A 1 140 ? 4.154 -9.570 -11.353 1.00 98.00 140 VAL A N 1
ATOM 1126 C CA . VAL A 1 140 ? 4.169 -8.336 -10.552 1.00 98.00 140 VAL A CA 1
ATOM 1127 C C . VAL A 1 140 ? 5.304 -7.411 -11.003 1.00 98.00 140 VAL A C 1
ATOM 1129 O O . VAL A 1 140 ? 5.088 -6.219 -11.211 1.00 98.00 140 VAL A O 1
ATOM 1132 N N . VAL A 1 141 ? 6.507 -7.954 -11.228 1.00 98.12 141 VAL A N 1
ATOM 1133 C CA . VAL A 1 141 ? 7.630 -7.160 -11.758 1.00 98.12 141 VAL A CA 1
ATOM 1134 C C . VAL A 1 141 ? 7.319 -6.624 -13.159 1.00 98.12 141 VAL A C 1
ATOM 1136 O O . VAL A 1 141 ? 7.579 -5.455 -13.436 1.00 98.12 141 VAL A O 1
ATOM 1139 N N . ASN A 1 142 ? 6.728 -7.441 -14.034 1.00 98.19 142 ASN A N 1
ATOM 1140 C CA . ASN A 1 142 ? 6.313 -7.018 -15.372 1.00 98.19 142 ASN A CA 1
ATOM 1141 C C . ASN A 1 142 ? 5.280 -5.889 -15.314 1.00 98.19 142 ASN A C 1
ATOM 1143 O O . ASN A 1 142 ? 5.436 -4.905 -16.033 1.00 98.19 142 ASN A O 1
ATOM 1147 N N . LYS A 1 143 ? 4.319 -5.960 -14.390 1.00 98.06 143 LYS A N 1
ATOM 1148 C CA . LYS A 1 143 ? 3.333 -4.901 -14.172 1.00 98.06 143 LYS A CA 1
ATOM 1149 C C . LYS A 1 143 ? 3.980 -3.563 -13.801 1.00 98.06 143 LYS A C 1
ATOM 1151 O O . LYS A 1 143 ? 3.521 -2.525 -14.268 1.00 98.06 143 LYS A O 1
ATOM 1156 N N . PHE A 1 144 ? 5.079 -3.549 -13.040 1.00 98.19 144 PHE A N 1
ATOM 1157 C CA . PHE A 1 144 ? 5.825 -2.304 -12.795 1.00 98.19 144 PHE A CA 1
ATOM 1158 C C . PHE A 1 144 ? 6.444 -1.724 -14.073 1.00 98.19 144 PHE A C 1
ATOM 1160 O O . PHE A 1 144 ? 6.454 -0.507 -14.253 1.00 98.19 144 PHE A O 1
ATOM 1167 N N . PHE A 1 145 ? 6.931 -2.568 -14.985 1.00 96.56 145 PHE A N 1
ATOM 1168 C CA . PHE A 1 145 ? 7.407 -2.102 -16.289 1.00 96.56 145 PHE A CA 1
ATOM 1169 C C . PHE A 1 145 ? 6.268 -1.571 -17.166 1.00 96.56 145 PHE A C 1
ATOM 1171 O O . PHE A 1 145 ? 6.458 -0.571 -17.862 1.00 96.56 145 PHE A O 1
ATOM 1178 N N . ASP A 1 146 ? 5.090 -2.192 -17.111 1.00 96.12 146 ASP A N 1
ATOM 1179 C CA . ASP A 1 146 ? 3.906 -1.707 -17.826 1.00 96.12 146 ASP A CA 1
ATOM 1180 C C . ASP A 1 146 ? 3.497 -0.321 -17.311 1.00 96.12 146 ASP A C 1
ATOM 1182 O O . ASP A 1 146 ? 3.191 0.571 -18.097 1.00 96.12 146 ASP A O 1
ATOM 1186 N N . ILE A 1 147 ? 3.585 -0.093 -15.996 1.00 95.19 147 ILE A N 1
ATOM 1187 C CA . ILE A 1 147 ? 3.348 1.222 -15.385 1.00 95.19 147 ILE A CA 1
ATOM 1188 C C . ILE A 1 147 ? 4.408 2.240 -15.819 1.00 95.19 147 ILE A C 1
ATOM 1190 O O . ILE A 1 147 ? 4.072 3.362 -16.195 1.00 95.19 147 ILE A O 1
ATOM 1194 N N . LEU A 1 148 ? 5.688 1.857 -15.805 1.00 92.25 148 LEU A N 1
ATOM 1195 C CA . LEU A 1 148 ? 6.792 2.728 -16.217 1.00 92.25 148 LEU A CA 1
ATOM 1196 C C . LEU A 1 148 ? 6.667 3.181 -17.682 1.00 92.25 148 LEU A C 1
ATOM 1198 O O . LEU A 1 148 ? 6.992 4.322 -18.017 1.00 92.25 148 LEU A O 1
ATOM 1202 N N . THR A 1 149 ? 6.225 2.283 -18.561 1.00 89.31 149 THR A N 1
ATOM 1203 C CA . THR A 1 149 ? 6.150 2.529 -20.010 1.00 89.31 149 THR A CA 1
ATOM 1204 C C . THR A 1 149 ? 4.787 3.033 -20.487 1.00 89.31 149 THR A C 1
ATOM 1206 O O . THR A 1 149 ? 4.715 3.605 -21.579 1.00 89.31 149 THR A O 1
ATOM 1209 N N . GLY A 1 150 ? 3.742 2.858 -19.676 1.00 88.38 150 GLY A N 1
ATOM 1210 C CA . GLY A 1 150 ? 2.372 3.286 -19.941 1.00 88.38 150 GLY A CA 1
ATOM 1211 C C . GLY A 1 150 ? 2.094 4.766 -19.662 1.00 88.38 150 GLY A C 1
ATOM 1212 O O . GLY A 1 150 ? 2.979 5.556 -19.316 1.00 88.38 150 GLY A O 1
ATOM 1213 N N . ASP A 1 151 ? 0.824 5.141 -19.821 1.00 87.94 151 ASP A N 1
ATOM 1214 C CA . ASP A 1 151 ? 0.331 6.512 -19.644 1.00 87.94 151 ASP A CA 1
ATOM 1215 C C . ASP A 1 151 ? -0.065 6.788 -18.185 1.00 87.94 151 ASP A C 1
ATOM 1217 O O . ASP A 1 151 ? -1.232 6.960 -17.843 1.00 87.94 151 ASP A O 1
ATOM 1221 N N . PHE A 1 152 ? 0.932 6.772 -17.299 1.00 89.81 152 PHE A N 1
ATOM 1222 C CA . PHE A 1 152 ? 0.776 7.109 -15.884 1.00 89.81 152 PHE A CA 1
ATOM 1223 C C . PHE A 1 152 ? 1.526 8.392 -15.526 1.00 89.81 152 PHE A C 1
ATOM 1225 O O . PHE A 1 152 ? 2.480 8.794 -16.200 1.00 89.81 152 PHE A O 1
ATOM 1232 N N . ASN A 1 153 ? 1.114 9.027 -14.427 1.00 89.12 153 ASN A N 1
ATOM 1233 C CA . ASN A 1 153 ? 1.812 10.197 -13.909 1.00 89.12 153 ASN A CA 1
ATOM 1234 C C . ASN A 1 153 ? 3.236 9.849 -13.429 1.00 89.12 153 ASN A C 1
ATOM 1236 O O . ASN A 1 153 ? 3.557 8.702 -13.104 1.00 89.12 153 ASN A O 1
ATOM 1240 N N . THR A 1 154 ? 4.095 10.865 -13.375 1.00 88.44 154 THR A N 1
ATOM 1241 C CA . THR A 1 154 ? 5.517 10.715 -13.038 1.00 88.44 154 THR A CA 1
ATOM 1242 C C . THR A 1 154 ? 5.734 10.114 -11.645 1.00 88.44 154 THR A C 1
ATOM 1244 O O . THR A 1 154 ? 6.642 9.307 -11.466 1.00 88.44 154 THR A O 1
ATOM 1247 N N . THR A 1 155 ? 4.879 10.431 -10.667 1.00 92.06 155 THR A N 1
ATOM 1248 C CA . THR A 1 155 ? 4.965 9.881 -9.304 1.00 92.06 155 THR A CA 1
ATOM 1249 C C . THR A 1 155 ? 4.797 8.364 -9.290 1.00 92.06 155 THR A C 1
ATOM 1251 O O . THR A 1 155 ? 5.618 7.653 -8.714 1.00 92.06 155 THR A O 1
ATOM 1254 N N . LEU A 1 156 ? 3.768 7.847 -9.966 1.00 94.31 156 LEU A N 1
ATOM 1255 C CA . LEU A 1 156 ? 3.513 6.412 -10.013 1.00 94.31 156 LEU A CA 1
ATOM 1256 C C . LEU A 1 156 ? 4.609 5.668 -10.790 1.00 94.31 156 LEU A C 1
ATOM 1258 O O . LEU A 1 156 ? 5.047 4.600 -10.362 1.00 94.31 156 LEU A O 1
ATOM 1262 N N . LYS A 1 157 ? 5.114 6.260 -11.881 1.00 94.38 157 LYS A N 1
ATOM 1263 C CA . LYS A 1 157 ? 6.285 5.734 -12.601 1.00 94.38 157 LYS A CA 1
ATOM 1264 C C . LYS A 1 157 ? 7.520 5.660 -11.702 1.00 94.38 157 LYS A C 1
ATOM 1266 O O . LYS A 1 157 ? 8.218 4.650 -11.719 1.00 94.38 157 LYS A O 1
ATOM 1271 N N . ASN A 1 158 ? 7.762 6.682 -10.880 1.00 93.44 158 ASN A N 1
ATOM 1272 C CA . ASN A 1 158 ? 8.844 6.680 -9.896 1.00 93.44 158 ASN A CA 1
ATOM 1273 C C . ASN A 1 158 ? 8.702 5.549 -8.880 1.00 93.44 158 ASN A C 1
ATOM 1275 O O . ASN A 1 158 ? 9.650 4.797 -8.653 1.00 93.44 158 ASN A O 1
ATOM 1279 N N . HIS A 1 159 ? 7.511 5.365 -8.311 1.00 96.56 159 HIS A N 1
ATOM 1280 C CA . HIS A 1 159 ? 7.275 4.251 -7.394 1.00 96.56 159 HIS A CA 1
ATOM 1281 C C . HIS A 1 159 ? 7.492 2.895 -8.089 1.00 96.56 159 HIS A C 1
ATOM 1283 O O . HIS A 1 159 ? 8.112 2.002 -7.511 1.00 96.56 159 HIS A O 1
ATOM 1289 N N . ALA A 1 160 ? 7.086 2.755 -9.356 1.00 97.31 160 ALA A N 1
ATOM 1290 C CA . ALA A 1 160 ? 7.347 1.552 -10.141 1.00 97.31 160 ALA A CA 1
ATOM 1291 C C . ALA A 1 160 ? 8.853 1.303 -10.360 1.00 97.31 160 ALA A C 1
ATOM 1293 O O . ALA A 1 160 ? 9.307 0.172 -10.192 1.00 97.31 160 ALA A O 1
ATOM 1294 N N . ILE A 1 161 ? 9.654 2.337 -10.652 1.00 95.62 161 ILE A N 1
ATOM 1295 C CA . ILE A 1 161 ? 11.123 2.228 -10.770 1.00 95.62 161 ILE A CA 1
ATOM 1296 C C . ILE A 1 161 ? 11.739 1.728 -9.457 1.00 95.62 161 ILE A C 1
ATOM 1298 O O . ILE A 1 161 ? 12.540 0.787 -9.459 1.00 95.62 161 ILE A O 1
ATOM 1302 N N . LEU A 1 162 ? 11.333 2.304 -8.322 1.00 96.06 162 LEU A N 1
ATOM 1303 C CA . LEU A 1 162 ? 11.811 1.891 -6.999 1.00 96.06 162 LEU A CA 1
ATOM 1304 C C . LEU A 1 162 ? 11.443 0.432 -6.689 1.00 96.06 162 LEU A C 1
ATOM 1306 O O . LEU A 1 162 ? 12.293 -0.338 -6.219 1.00 96.06 162 LEU A O 1
ATOM 1310 N N . ALA A 1 163 ? 10.209 0.029 -7.010 1.00 97.38 163 ALA A N 1
ATOM 1311 C CA . ALA A 1 163 ? 9.746 -1.346 -6.870 1.00 97.38 163 ALA A CA 1
ATOM 1312 C C . ALA A 1 163 ? 10.548 -2.310 -7.769 1.00 97.38 163 ALA A C 1
ATOM 1314 O O . ALA A 1 163 ? 11.022 -3.341 -7.283 1.00 97.38 163 ALA A O 1
ATOM 1315 N N . ILE A 1 164 ? 10.825 -1.951 -9.031 1.00 97.44 164 ILE A N 1
ATOM 1316 C CA . ILE A 1 164 ? 11.716 -2.719 -9.923 1.00 97.44 164 ILE A CA 1
ATOM 1317 C C . ILE A 1 164 ? 13.104 -2.861 -9.295 1.00 97.44 164 ILE A C 1
ATOM 1319 O O . ILE A 1 164 ? 13.629 -3.967 -9.199 1.00 97.44 164 ILE A O 1
ATOM 1323 N N . GLY A 1 165 ? 13.702 -1.787 -8.778 1.00 95.50 165 GLY A N 1
ATOM 1324 C CA . GLY A 1 165 ? 15.013 -1.871 -8.128 1.00 95.50 165 GLY A CA 1
ATOM 1325 C C . GLY A 1 165 ? 15.035 -2.790 -6.909 1.00 95.50 165 GLY A C 1
ATOM 1326 O O . GLY A 1 165 ? 16.073 -3.367 -6.554 1.00 95.50 165 GLY A O 1
ATOM 1327 N N . ARG A 1 166 ? 13.894 -2.960 -6.247 1.00 94.06 166 ARG A N 1
ATOM 1328 C CA . ARG A 1 166 ? 13.753 -3.838 -5.093 1.00 94.06 166 ARG A CA 1
ATOM 1329 C C . ARG A 1 166 ? 13.555 -5.301 -5.478 1.00 94.06 166 ARG A C 1
ATOM 1331 O O . ARG A 1 166 ? 14.301 -6.141 -4.968 1.00 94.06 166 ARG A O 1
ATOM 1338 N N . TYR A 1 167 ? 12.616 -5.588 -6.371 1.00 95.94 167 TYR A N 1
ATOM 1339 C CA . TYR A 1 167 ? 12.174 -6.953 -6.677 1.00 95.94 167 TYR A CA 1
ATOM 1340 C C . TYR A 1 167 ? 12.748 -7.521 -7.976 1.00 95.94 167 TYR A C 1
ATOM 1342 O O . TYR A 1 167 ? 12.772 -8.733 -8.153 1.00 95.94 167 TYR A O 1
ATOM 1350 N N . GLY A 1 168 ? 13.255 -6.662 -8.856 1.00 95.19 168 GLY A N 1
ATOM 1351 C CA . GLY A 1 168 ? 13.881 -7.059 -10.107 1.00 95.19 168 GLY A CA 1
ATOM 1352 C C . GLY A 1 168 ? 15.252 -7.713 -9.934 1.00 95.19 168 GLY A C 1
ATOM 1353 O O . GLY A 1 168 ? 15.891 -7.634 -8.869 1.00 95.19 168 GLY A O 1
ATOM 1354 N N . ASN A 1 169 ? 15.701 -8.335 -11.020 1.00 94.56 169 ASN A N 1
ATOM 1355 C CA . ASN A 1 169 ? 16.956 -9.069 -11.160 1.00 94.56 169 ASN A CA 1
ATOM 1356 C C . ASN A 1 169 ? 17.913 -8.381 -12.159 1.00 94.56 169 ASN A C 1
ATOM 1358 O O . ASN A 1 169 ? 17.715 -7.229 -12.545 1.00 94.56 169 ASN A O 1
ATOM 1362 N N . ILE A 1 170 ? 18.985 -9.074 -12.553 1.00 94.19 170 ILE A N 1
ATOM 1363 C CA . ILE A 1 170 ? 19.969 -8.535 -13.499 1.00 94.19 170 ILE A CA 1
ATOM 1364 C C . ILE A 1 170 ? 19.396 -8.328 -14.912 1.00 94.19 170 ILE A C 1
ATOM 1366 O O . ILE A 1 170 ? 19.725 -7.327 -15.545 1.00 94.19 170 ILE A O 1
ATOM 1370 N N . ASP A 1 171 ? 18.493 -9.193 -15.377 1.00 94.31 171 ASP A N 1
ATOM 1371 C CA . ASP A 1 171 ? 17.870 -9.081 -16.704 1.00 94.31 171 ASP A CA 1
ATOM 1372 C C . ASP A 1 171 ? 16.962 -7.846 -16.797 1.00 94.31 171 ASP A C 1
ATOM 1374 O O . ASP A 1 171 ? 16.882 -7.180 -17.835 1.00 94.31 171 ASP A O 1
ATOM 1378 N N . ASP A 1 172 ? 16.326 -7.482 -15.681 1.00 96.31 172 ASP A N 1
ATOM 1379 C CA . ASP A 1 172 ? 15.535 -6.256 -15.565 1.00 96.31 172 ASP A CA 1
ATOM 1380 C C . ASP A 1 172 ? 16.395 -4.996 -15.728 1.00 96.31 172 ASP A C 1
ATOM 1382 O O . ASP A 1 172 ? 15.911 -3.989 -16.247 1.00 96.31 172 ASP A O 1
ATOM 1386 N N . ALA A 1 173 ? 17.682 -5.050 -15.362 1.00 94.81 173 ALA A N 1
ATOM 1387 C CA . ALA A 1 173 ? 18.611 -3.950 -15.616 1.00 94.81 173 ALA A CA 1
ATOM 1388 C C . ALA A 1 173 ? 18.773 -3.718 -17.125 1.00 94.81 173 ALA A C 1
ATOM 1390 O O . ALA A 1 173 ? 18.655 -2.586 -17.589 1.00 94.81 173 ALA A O 1
ATOM 1391 N N . SER A 1 174 ? 18.956 -4.789 -17.900 1.00 93.75 174 SER A N 1
ATOM 1392 C CA . SER A 1 174 ? 19.043 -4.712 -19.363 1.00 93.75 174 SER A CA 1
ATOM 1393 C C . SER A 1 174 ? 17.718 -4.304 -20.013 1.00 93.75 174 SER A C 1
ATOM 1395 O O . SER A 1 174 ? 17.705 -3.676 -21.071 1.00 93.75 174 SER A O 1
ATOM 1397 N N . ARG A 1 175 ? 16.572 -4.627 -19.400 1.00 94.25 175 ARG A N 1
ATOM 1398 C CA . ARG A 1 175 ? 15.267 -4.112 -19.847 1.00 94.25 175 ARG A CA 1
ATOM 1399 C C . ARG A 1 175 ? 15.149 -2.601 -19.626 1.00 94.25 175 ARG A C 1
ATOM 1401 O O . ARG A 1 175 ? 14.701 -1.906 -20.532 1.00 94.25 175 ARG A O 1
ATOM 1408 N N . LEU A 1 176 ? 15.582 -2.088 -18.474 1.00 92.88 176 LEU A N 1
ATOM 1409 C CA . LEU A 1 176 ? 15.617 -0.646 -18.204 1.00 92.88 176 LEU A CA 1
ATOM 1410 C C . LEU A 1 176 ? 16.565 0.101 -19.153 1.00 92.88 176 LEU A C 1
ATOM 1412 O O . LEU A 1 176 ? 16.207 1.167 -19.645 1.00 92.88 176 LEU A O 1
ATOM 1416 N N . GLU A 1 177 ? 17.737 -0.466 -19.453 1.00 91.00 177 GLU A N 1
ATOM 1417 C CA . GLU A 1 177 ? 18.683 0.106 -20.424 1.00 91.00 177 GLU A CA 1
ATOM 1418 C C . GLU A 1 177 ? 18.048 0.264 -21.806 1.00 91.00 177 GLU A C 1
ATOM 1420 O O . GLU A 1 177 ? 18.097 1.354 -22.376 1.00 91.00 177 GLU A O 1
ATOM 1425 N N . ARG A 1 178 ? 17.356 -0.775 -22.292 1.00 89.25 178 ARG A N 1
ATOM 1426 C CA . ARG A 1 178 ? 16.614 -0.717 -23.560 1.00 89.25 178 ARG A CA 1
ATOM 1427 C C . ARG A 1 178 ? 15.532 0.356 -23.556 1.00 89.25 178 ARG A C 1
ATOM 1429 O O . ARG A 1 178 ? 15.437 1.107 -24.516 1.00 89.25 178 ARG A O 1
ATOM 1436 N N . ILE A 1 179 ? 14.767 0.491 -22.470 1.00 87.12 179 ILE A N 1
ATOM 1437 C CA . ILE A 1 179 ? 13.752 1.552 -22.350 1.00 87.12 179 ILE A CA 1
ATOM 1438 C C . ILE A 1 179 ? 14.406 2.936 -22.462 1.00 87.12 179 ILE A C 1
ATOM 1440 O O . ILE A 1 179 ? 13.907 3.797 -23.183 1.00 87.12 179 ILE A O 1
ATOM 1444 N N . VAL A 1 180 ? 15.534 3.161 -21.784 1.00 83.88 180 VAL A N 1
ATOM 1445 C CA . VAL A 1 180 ? 16.269 4.433 -21.874 1.00 83.88 180 VAL A CA 1
ATOM 1446 C C . VAL A 1 180 ? 16.779 4.677 -23.297 1.00 83.88 180 VAL A C 1
ATOM 1448 O O . VAL A 1 180 ? 16.681 5.798 -23.796 1.00 83.88 180 VAL A O 1
ATOM 1451 N N . GLU A 1 181 ? 17.310 3.652 -23.964 1.00 82.88 181 GLU A N 1
ATOM 1452 C CA . GLU A 1 181 ? 17.785 3.739 -25.348 1.00 82.88 181 GLU A CA 1
ATOM 1453 C C . GLU A 1 181 ? 16.654 4.040 -26.333 1.00 82.88 181 GLU A C 1
ATOM 1455 O O . GLU A 1 181 ? 16.735 5.029 -27.056 1.00 82.88 181 GLU A O 1
ATOM 1460 N N . GLU A 1 182 ? 15.567 3.270 -26.321 1.00 79.06 182 GLU A N 1
ATOM 1461 C CA . GLU A 1 182 ? 14.403 3.467 -27.193 1.00 79.06 182 GLU A CA 1
ATOM 1462 C C . GLU A 1 182 ? 13.832 4.886 -27.075 1.00 79.06 182 GLU A C 1
ATOM 1464 O O . GLU A 1 182 ? 13.463 5.510 -28.073 1.00 79.06 182 GLU A O 1
ATOM 1469 N N . LYS A 1 183 ? 13.802 5.439 -25.856 1.00 71.88 183 LYS A N 1
ATOM 1470 C CA . LYS A 1 183 ? 13.296 6.794 -25.617 1.00 71.88 183 LYS A CA 1
ATOM 1471 C C . LYS A 1 183 ? 14.258 7.882 -26.101 1.00 71.88 183 LYS A C 1
ATOM 1473 O O . LYS A 1 183 ? 13.770 8.929 -26.525 1.00 71.88 183 LYS A O 1
ATOM 1478 N N . LYS A 1 184 ? 15.580 7.650 -26.130 1.00 66.62 184 LYS A N 1
ATOM 1479 C CA . LYS A 1 184 ? 16.561 8.587 -26.729 1.00 66.62 184 LYS A CA 1
ATOM 1480 C C . LYS A 1 184 ? 16.330 8.814 -28.224 1.00 66.62 184 LYS A C 1
ATOM 1482 O O . LYS A 1 184 ? 16.642 9.894 -28.719 1.00 66.62 184 LYS A O 1
ATOM 1487 N N . TYR A 1 185 ? 15.774 7.831 -28.933 1.00 61.91 185 TYR A N 1
ATOM 1488 C CA . TYR A 1 185 ? 15.502 7.919 -30.372 1.00 61.91 185 TYR A CA 1
ATOM 1489 C C . TYR A 1 185 ? 14.127 8.527 -30.713 1.00 61.91 185 TYR A C 1
ATOM 1491 O O . TYR A 1 185 ? 13.770 8.627 -31.888 1.00 61.91 185 TYR A O 1
ATOM 1499 N N . LEU A 1 186 ? 13.349 8.977 -29.720 1.00 63.59 186 LEU A N 1
ATOM 1500 C CA . LEU A 1 186 ? 12.110 9.721 -29.960 1.00 63.59 186 LEU A CA 1
ATOM 1501 C C . LEU A 1 186 ? 12.396 11.123 -30.525 1.00 63.59 186 LEU A C 1
ATOM 1503 O O . LEU A 1 186 ? 13.394 11.762 -30.198 1.00 63.59 186 LEU A O 1
ATOM 1507 N N . THR A 1 187 ? 11.478 11.650 -31.346 1.00 56.31 187 THR A N 1
ATOM 1508 C CA . THR A 1 187 ? 11.563 13.034 -31.843 1.00 56.31 187 THR A CA 1
ATOM 1509 C C . THR A 1 187 ? 11.692 14.017 -30.677 1.00 56.31 187 THR A C 1
ATOM 1511 O O . THR A 1 187 ? 11.033 13.835 -29.650 1.00 56.31 187 THR A O 1
ATOM 1514 N N . LYS A 1 188 ? 12.508 15.076 -30.839 1.00 53.88 188 LYS A N 1
ATOM 1515 C CA . LYS A 1 188 ? 12.849 16.042 -29.772 1.00 53.88 188 LYS A CA 1
ATOM 1516 C C . LYS A 1 188 ? 11.648 16.409 -28.885 1.00 53.88 188 LYS A C 1
ATOM 1518 O O . LYS A 1 188 ? 11.778 16.342 -27.678 1.00 53.88 188 LYS A O 1
ATOM 1523 N N . GLY A 1 189 ? 10.464 16.701 -29.432 1.00 56.34 189 GLY A N 1
ATOM 1524 C CA . GLY A 1 189 ? 9.275 17.038 -28.626 1.00 56.34 189 GLY A CA 1
ATOM 1525 C C . GLY A 1 189 ? 8.750 15.915 -27.710 1.00 56.34 189 GLY A C 1
ATOM 1526 O O . GLY A 1 189 ? 8.398 16.175 -26.563 1.00 56.34 189 GLY A O 1
ATOM 1527 N N . LYS A 1 190 ? 8.734 14.658 -28.176 1.00 61.59 190 LYS A N 1
ATOM 1528 C CA . LYS A 1 190 ? 8.331 13.492 -27.363 1.00 61.59 190 LYS A CA 1
ATOM 1529 C C . LYS A 1 190 ? 9.412 13.112 -26.353 1.00 61.59 190 LYS A C 1
ATOM 1531 O O . LYS A 1 190 ? 9.093 12.738 -25.228 1.00 61.59 190 LYS A O 1
ATOM 1536 N N . PHE A 1 191 ? 10.672 13.260 -26.752 1.00 53.81 191 PHE A N 1
ATOM 1537 C CA . PHE A 1 191 ? 11.822 13.088 -25.876 1.00 53.81 191 PHE A CA 1
ATOM 1538 C C . PHE A 1 191 ? 11.834 14.130 -24.753 1.00 53.81 191 PHE A C 1
ATOM 1540 O O . PHE A 1 191 ? 11.995 13.750 -23.606 1.00 53.81 191 PHE A O 1
ATOM 1547 N N . TRP A 1 192 ? 11.560 15.409 -25.039 1.00 52.12 192 TRP A N 1
ATOM 1548 C CA . TRP A 1 192 ? 11.466 16.470 -24.028 1.00 52.12 192 TRP A CA 1
ATOM 1549 C C . TRP A 1 192 ? 10.247 16.334 -23.111 1.00 52.12 192 TRP A C 1
ATOM 1551 O O . TRP A 1 192 ? 10.374 16.676 -21.948 1.00 52.12 192 TRP A O 1
ATOM 1561 N N . LYS A 1 193 ? 9.105 15.791 -23.567 1.00 61.31 193 LYS A N 1
ATOM 1562 C CA . LYS A 1 193 ? 7.958 15.465 -22.687 1.00 61.31 193 LYS A CA 1
ATOM 1563 C C . LYS A 1 193 ? 8.285 14.337 -21.695 1.00 61.31 193 LYS A C 1
ATOM 1565 O O . LYS A 1 193 ? 7.792 14.334 -20.575 1.00 61.31 193 LYS A O 1
ATOM 1570 N N . TRP A 1 194 ? 9.114 13.382 -22.111 1.00 60.84 194 TRP A N 1
ATOM 1571 C CA . TRP A 1 194 ? 9.619 12.304 -21.256 1.00 60.84 194 TRP A CA 1
ATOM 1572 C C . TRP A 1 194 ? 10.792 12.770 -20.374 1.00 60.84 194 TRP A C 1
ATOM 1574 O O . TRP A 1 194 ? 10.860 12.434 -19.205 1.00 60.84 194 TRP A O 1
ATOM 1584 N N . LEU A 1 195 ? 11.682 13.621 -20.892 1.00 49.88 195 LEU A N 1
ATOM 1585 C CA . LEU A 1 195 ? 12.791 14.231 -20.150 1.00 49.88 195 LEU A CA 1
ATOM 1586 C C . LEU A 1 195 ? 12.378 15.394 -19.245 1.00 49.88 195 LEU A C 1
ATOM 1588 O O . LEU A 1 195 ? 13.137 15.733 -18.349 1.00 49.88 195 LEU A O 1
ATOM 1592 N N . SER A 1 196 ? 11.221 16.030 -19.444 1.00 52.34 196 SER A N 1
ATOM 1593 C CA . SER A 1 196 ? 10.646 16.922 -18.430 1.00 52.34 196 SER A CA 1
ATOM 1594 C C . SER A 1 196 ? 10.255 16.137 -17.174 1.00 52.34 196 SER A C 1
ATOM 1596 O O . SER A 1 196 ? 10.087 16.731 -16.117 1.00 52.34 196 SER A O 1
ATOM 1598 N N . GLU A 1 197 ? 10.206 14.801 -17.271 1.00 57.22 197 GLU A N 1
ATOM 1599 C CA . GLU A 1 197 ? 10.313 13.855 -16.158 1.00 57.22 197 GLU A CA 1
ATOM 1600 C C . GLU A 1 197 ? 11.801 13.561 -15.812 1.00 57.22 197 GLU A C 1
ATOM 1602 O O . GLU A 1 197 ? 12.160 12.418 -15.549 1.00 57.22 197 GLU A O 1
ATOM 1607 N N . SER A 1 198 ? 12.706 14.554 -15.836 1.00 57.06 198 SER A N 1
ATOM 1608 C CA . SER A 1 198 ? 14.177 14.376 -15.731 1.00 57.06 198 SER A CA 1
ATOM 1609 C C . SER A 1 198 ? 14.624 13.571 -14.509 1.00 57.06 198 SER A C 1
ATOM 1611 O O . SER A 1 198 ? 15.613 12.843 -14.583 1.00 57.06 198 SER A O 1
ATOM 1613 N N . ALA A 1 199 ? 13.852 13.642 -13.423 1.00 65.81 199 ALA A N 1
ATOM 1614 C CA . ALA A 1 199 ? 14.029 12.834 -12.221 1.00 65.81 199 ALA A CA 1
ATOM 1615 C C . ALA A 1 199 ? 13.974 11.315 -12.496 1.00 65.81 199 ALA A C 1
ATOM 1617 O O . ALA A 1 199 ? 14.753 10.563 -11.915 1.00 65.81 199 ALA A O 1
ATOM 1618 N N . LEU A 1 200 ? 13.129 10.860 -13.434 1.00 77.94 200 LEU A N 1
ATOM 1619 C CA . LEU A 1 200 ? 12.985 9.435 -13.748 1.00 77.94 200 LEU A CA 1
ATOM 1620 C C . LEU A 1 200 ? 14.283 8.842 -14.303 1.00 77.94 200 LEU A C 1
ATOM 1622 O O . LEU A 1 200 ? 14.595 7.688 -14.028 1.00 77.94 200 LEU A O 1
ATOM 1626 N N . LEU A 1 201 ? 15.035 9.595 -15.116 1.00 82.94 201 LEU A N 1
ATOM 1627 C CA . LEU A 1 201 ? 16.248 9.073 -15.750 1.00 82.94 201 LEU A CA 1
ATOM 1628 C C . LEU A 1 201 ? 17.331 8.777 -14.707 1.00 82.94 201 LEU A C 1
ATOM 1630 O O . LEU A 1 201 ? 17.996 7.741 -14.789 1.00 82.94 201 LEU A O 1
ATOM 1634 N N . ASP A 1 202 ? 17.490 9.658 -13.723 1.00 84.44 202 ASP A N 1
ATOM 1635 C CA . ASP A 1 202 ? 18.422 9.449 -12.617 1.00 84.44 202 ASP A CA 1
ATOM 1636 C C . ASP A 1 202 ? 17.994 8.254 -11.762 1.00 84.44 202 ASP A C 1
ATOM 1638 O O . ASP A 1 202 ? 18.815 7.371 -11.495 1.00 84.44 202 ASP A O 1
ATOM 1642 N N . ASP A 1 203 ? 16.703 8.149 -11.437 1.00 88.62 203 ASP A N 1
ATOM 1643 C CA . ASP A 1 203 ? 16.153 7.024 -10.678 1.00 88.62 203 ASP A CA 1
ATOM 1644 C C . ASP A 1 203 ? 16.289 5.688 -11.429 1.00 88.62 203 ASP A C 1
ATOM 1646 O O . ASP A 1 203 ? 16.655 4.665 -10.833 1.00 88.62 203 ASP A O 1
ATOM 1650 N N . ILE A 1 204 ? 16.095 5.679 -12.753 1.00 90.06 204 ILE A N 1
ATOM 1651 C CA . ILE A 1 204 ? 16.342 4.508 -13.609 1.00 90.06 204 ILE A CA 1
ATOM 1652 C C . ILE A 1 204 ? 17.829 4.142 -13.589 1.00 90.06 204 ILE A C 1
ATOM 1654 O O . ILE A 1 204 ? 18.170 2.976 -13.387 1.00 90.06 204 ILE A O 1
ATOM 1658 N N . ASN A 1 205 ? 18.733 5.110 -13.744 1.00 89.94 205 ASN A N 1
ATOM 1659 C CA . ASN A 1 205 ? 20.176 4.860 -13.740 1.00 89.94 205 ASN A CA 1
ATOM 1660 C C . ASN A 1 205 ? 20.671 4.332 -12.383 1.00 89.94 205 ASN A C 1
ATOM 1662 O O . ASN A 1 205 ? 21.498 3.414 -12.332 1.00 89.94 205 ASN A O 1
ATOM 1666 N N . ILE A 1 206 ? 20.163 4.879 -11.275 1.00 92.06 206 ILE A N 1
ATOM 1667 C CA . ILE A 1 206 ? 20.422 4.378 -9.918 1.00 92.06 206 ILE A CA 1
ATOM 1668 C C . ILE A 1 206 ? 19.911 2.939 -9.791 1.00 92.06 206 ILE A C 1
ATOM 1670 O O . ILE A 1 206 ? 20.620 2.064 -9.283 1.00 92.06 206 ILE A O 1
ATOM 1674 N N . THR A 1 207 ? 18.714 2.672 -10.307 1.00 93.56 207 THR A N 1
ATOM 1675 C CA . THR A 1 207 ? 18.085 1.351 -10.279 1.00 93.56 207 THR A CA 1
ATOM 1676 C C . THR A 1 207 ? 18.869 0.319 -11.092 1.00 93.56 207 THR A C 1
ATOM 1678 O O . THR A 1 207 ? 19.159 -0.758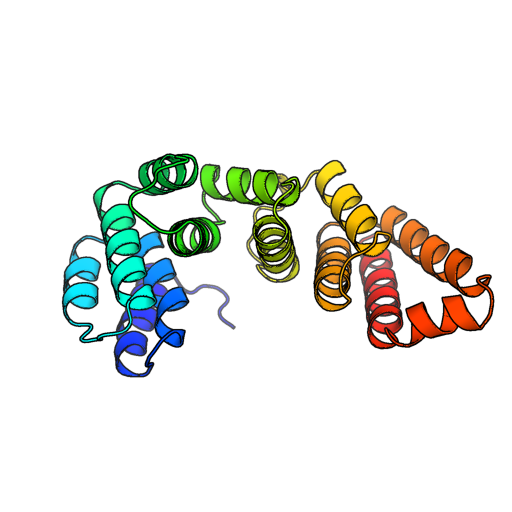 -10.572 1.00 93.56 207 THR A O 1
ATOM 1681 N N . ILE A 1 208 ? 19.318 0.649 -12.307 1.00 94.25 208 ILE A N 1
ATOM 1682 C CA . ILE A 1 208 ? 20.188 -0.211 -13.130 1.00 94.25 208 ILE A CA 1
ATOM 1683 C C . ILE A 1 208 ? 21.462 -0.571 -12.358 1.00 94.25 208 ILE A C 1
ATOM 1685 O O . ILE A 1 208 ? 21.816 -1.749 -12.248 1.00 94.25 208 ILE A O 1
ATOM 1689 N N . LYS A 1 209 ? 22.135 0.425 -11.762 1.00 94.50 209 LYS A N 1
ATOM 1690 C CA . LYS A 1 209 ? 23.338 0.196 -10.942 1.00 94.50 209 LYS A CA 1
ATOM 1691 C C . LYS A 1 209 ? 23.048 -0.736 -9.764 1.00 94.50 209 LYS A C 1
ATOM 1693 O O . LYS A 1 209 ? 23.868 -1.603 -9.466 1.00 94.50 209 LYS A O 1
ATOM 1698 N N . LYS A 1 210 ? 21.899 -0.577 -9.099 1.00 94.50 210 LYS A N 1
ATOM 1699 C CA . LYS A 1 210 ? 21.465 -1.437 -7.987 1.00 94.50 210 LYS A CA 1
ATOM 1700 C C . LYS A 1 210 ? 21.235 -2.877 -8.444 1.00 94.50 210 LYS A C 1
ATOM 1702 O O . LYS A 1 210 ? 21.707 -3.794 -7.780 1.00 94.50 210 LYS A O 1
ATOM 1707 N N . LEU A 1 211 ? 20.550 -3.082 -9.566 1.00 94.81 211 LEU A N 1
ATOM 1708 C CA . LEU A 1 211 ? 20.236 -4.411 -10.093 1.00 94.81 211 LEU A CA 1
ATOM 1709 C C . LEU A 1 211 ? 21.487 -5.172 -10.545 1.00 94.81 211 LEU A C 1
ATOM 1711 O O . LEU A 1 211 ? 21.656 -6.332 -10.177 1.00 94.81 211 LEU A O 1
ATOM 1715 N N . LYS A 1 212 ? 22.424 -4.506 -11.232 1.00 93.31 212 LYS A N 1
ATOM 1716 C CA . LYS A 1 212 ? 23.699 -5.115 -11.659 1.00 93.31 212 LYS A CA 1
ATOM 1717 C C . LYS A 1 212 ? 24.597 -5.569 -10.501 1.00 93.31 212 LYS A C 1
ATOM 1719 O O . LYS A 1 212 ? 25.488 -6.387 -10.710 1.00 93.31 212 LYS A O 1
ATOM 1724 N N . ARG A 1 213 ? 24.380 -5.045 -9.289 1.00 91.69 213 ARG A N 1
ATOM 1725 C CA . ARG A 1 213 ? 25.110 -5.444 -8.074 1.00 91.69 213 ARG A CA 1
ATOM 1726 C C . ARG A 1 213 ? 24.549 -6.702 -7.402 1.00 91.69 213 ARG A C 1
ATOM 1728 O O . ARG A 1 213 ? 25.236 -7.248 -6.551 1.00 91.69 213 ARG A O 1
ATOM 1735 N N . LYS A 1 214 ? 23.347 -7.170 -7.761 1.00 84.06 214 LYS A N 1
ATOM 1736 C CA . LYS A 1 214 ? 22.695 -8.351 -7.156 1.00 84.06 214 LYS A CA 1
ATOM 1737 C C . LYS A 1 214 ? 23.198 -9.697 -7.722 1.00 84.06 214 LYS A C 1
ATOM 1739 O O . LYS A 1 214 ? 22.400 -10.623 -7.826 1.00 84.06 214 LYS A O 1
ATOM 1744 N N . LYS A 1 215 ? 24.464 -9.777 -8.151 1.00 58.25 215 LYS A N 1
ATOM 1745 C CA . LYS A 1 215 ? 25.059 -11.026 -8.659 1.00 58.25 215 LYS A CA 1
ATOM 1746 C C . LYS A 1 215 ? 25.016 -12.138 -7.619 1.00 58.25 215 LYS A C 1
ATOM 1748 O O . LYS A 1 215 ? 25.243 -11.820 -6.431 1.00 58.25 215 LYS A O 1
#

Secondary structure (DSSP, 8-state):
--TT--HHHHHHHHHHHHTT--GGGGHHHHHHHHHH--HHHHHHHHT-----HHHHHHHHHHHHHHHH-HHHHHHHHT-TT-SS-HHHHHHHHHHTTTSHHHHHHHHHHHT-SSHHHHHHHHHHHHH-TTS-GGG--HHHHHHHHHHHHSS--HHHHHHHHHHHHHH--HHHHHHHHHHHHHHHTS-HHHHHHHHTTHHHHHHHHHHHHHHHT--

Sequence (215 aa):
MDFLEGKETQLKRKIRNLSKKSGTDLIADIAMIGTIGDYNAIRELDKINTDNKEVLEQIKVAKLQIICGLEEIIKEYRKPDSRYSHKALAEAIYHSFDHPEASKVIIEDLFSEEFERVFSAVTLLAFAEKFPKDKVTRDVVNKFFDILTGDFNTTLKNHAILAIGRYGNIDDASRLERIVEEKKYLTKGKFWKWLSESALLDDINITIKKLKRKK

Solvent-accessible surface area (backbone atoms only — not comparable to full-atom values): 11885 Å² total; per-residue (Å²): 140,73,97,77,74,48,64,69,60,51,43,56,52,41,61,65,44,55,84,76,49,65,71,74,72,39,42,66,48,38,18,40,37,17,60,66,36,51,82,68,48,48,60,60,59,69,66,64,84,75,87,50,65,68,46,57,47,27,50,50,50,17,45,46,25,47,75,64,33,64,68,53,44,55,53,45,60,69,40,95,80,40,96,60,58,63,67,48,38,47,49,35,38,64,58,30,34,81,40,73,68,31,39,48,51,42,58,53,27,50,72,45,89,51,64,69,43,25,48,50,30,38,46,45,62,37,66,46,88,74,51,61,66,89,75,62,46,71,67,57,52,48,50,30,51,51,44,54,74,45,99,58,58,70,67,58,25,46,27,20,47,45,27,40,44,68,75,46,47,55,68,51,26,58,49,51,51,49,52,55,52,62,46,70,73,40,58,68,71,63,29,46,65,55,48,74,43,51,68,51,58,55,52,46,52,52,25,33,57,52,16,66,67,70,118

Foldseek 3Di:
DDDDQDLVNLLVVLLVCLVVDDDPVNLLSLLLCLQSPEPVSLVSLVPRDDPHPLSVLLNVLSVCCNVPNLVVLVVLLPDPPRPGDVVSSLSNLLSNQVDPVSVVVLLVLCPDPDPVSVQSSLQSLLPVLPRDLVSCDVVNLVSLVCQLPDDDDLSSVLSSLSNCLVNPALVVLVVLVVVVVVLVPDDPVSNVVVCVSVVNVVSSVVSSVSRNVPD

pLDDT: mean 89.58, std 12.7, range [35.16, 98.56]